Protein AF-A0A174LJW2-F1 (afdb_monomer)

Secondary structure (DSSP, 8-state):
--TT---HHHHHHHHTTTT-TTS---HHHHHHHHHHHHHSTTS-HHHHHHHHHHHHHHHHHHHHHHHHHHHHHHHHHHHHHHHHHHHHHHHHHHHHHHHHHHHHHT-HHHHHHH---HHHHHHHHHHHHHHHHHHHHHHHHHHHHHHHHHHHHHHHHHHHHHHHHHHHHHHHHHHHHHHHHHHHHHHHHT-

Nearest PDB structures (foldseek):
  8i4v-assembly1_A  TM=4.542E-01  e=6.957E-01  Saccharomyces cerevisiae S288C
  7a0g-assembly1_III  TM=3.191E-01  e=6.957E-01  Serratia marcescens
  7a0g-assembly1_JJJ  TM=2.628E-01  e=1.138E+00  Serratia marcescens
  6grj-assembly1_D  TM=2.648E-01  e=1.580E+00  Aeromonas hydrophila
  6nct-assembly1_B  TM=2.606E-01  e=7.721E+00  Homo sapiens

Mean predicted aligned error: 9.54 Å

Organism: NCBI:txid39491

Solvent-accessible surface area (backbone atoms only — not comparable to full-atom values): 10676 Å² total; per-residue (Å²): 128,69,94,75,81,74,52,70,72,62,53,50,58,56,56,69,40,45,76,42,92,92,54,94,28,48,68,67,58,52,49,49,52,52,44,62,71,61,61,42,90,89,54,51,70,66,59,50,52,53,49,49,52,51,49,51,53,52,34,51,53,39,48,54,51,39,49,56,51,59,65,48,48,56,62,51,52,51,51,52,52,49,53,55,51,51,52,54,54,50,54,52,48,52,53,50,54,49,54,53,48,50,65,58,62,69,33,69,69,55,34,71,74,68,73,58,55,71,67,61,56,50,51,55,51,51,52,51,49,52,56,51,52,50,53,52,53,54,49,51,53,54,52,51,52,51,52,52,53,49,51,54,50,52,54,51,52,50,52,53,34,51,52,53,38,52,53,39,51,53,52,48,52,54,56,46,53,46,47,53,51,53,53,52,53,52,55,64,72,75,108

Radius of gyration: 32.74 Å; Cα contacts (8 Å, |Δi|>4): 83; chains: 1; bounding box: 73×33×92 Å

Foldseek 3Di:
DPPLPDDLVVLLVLVVCAPPDPDDDDVVNNLVVLCVSALDPPADLVNLVVVLVVLVVVLVVLVVVLVVLVVVVVVVVVVLVVVVVVLVVVLVVLVVVLVVQLVVCPPPVNCVVVVDDPVVSVVVSVVVNVVVVVVSVVVVVVSVVVSVVVVVVSVVSSVVSVSSNVSSVSSSVSSVVSSVVVVVVVVVVVD

Sequence (191 aa):
MFEYNFDLKTELKIYKKVGNKNGFCNYSEWENYVLNKYGNKGYTESSLKNFLHYLKKNQRVIVSKKESWSSTIMPMVILIITILSTSVFSIIGVINNYNDAINTFTDEEFMKYSGYSVEMIYSALEQNLYSGMYFYIFAMIIVSFFIIAMIMFMTSKIGEYNLRESFYYDYIQIIKSIIENKEMDKYRKNR

pLDDT: mean 83.52, std 10.32, range [41.31, 96.38]

Structure (mmCIF, N/CA/C/O backbone):
data_AF-A0A174LJW2-F1
#
_entry.id   AF-A0A174LJW2-F1
#
loop_
_atom_site.group_PDB
_atom_site.id
_atom_site.type_symbol
_atom_site.label_atom_id
_atom_site.label_alt_id
_atom_site.label_comp_id
_atom_site.label_asym_id
_atom_site.label_entity_id
_atom_site.label_seq_id
_atom_site.pdbx_PDB_ins_code
_atom_site.Cartn_x
_atom_site.Cartn_y
_atom_site.Cartn_z
_atom_site.occupancy
_atom_site.B_iso_or_equiv
_atom_site.auth_seq_id
_atom_site.auth_comp_id
_atom_site.auth_asym_id
_atom_site.auth_atom_id
_atom_site.pdbx_PDB_model_num
ATOM 1 N N . MET A 1 1 ? -3.430 -17.299 24.606 1.00 41.31 1 MET A N 1
ATOM 2 C CA . MET A 1 1 ? -4.736 -17.050 23.956 1.00 41.31 1 MET A CA 1
ATOM 3 C C . MET A 1 1 ? -5.051 -15.578 24.169 1.00 41.31 1 MET A C 1
ATOM 5 O O . MET A 1 1 ? -5.008 -15.155 25.314 1.00 41.31 1 MET A O 1
ATOM 9 N N . PHE A 1 2 ? -5.213 -14.769 23.115 1.00 51.16 2 PHE A N 1
ATOM 10 C CA . PHE A 1 2 ? -5.535 -13.348 23.305 1.00 51.16 2 PHE A CA 1
ATOM 11 C C . PHE A 1 2 ? -6.891 -13.252 24.012 1.00 51.16 2 PHE A C 1
ATOM 13 O O . PHE A 1 2 ? -7.869 -13.812 23.521 1.00 51.16 2 PHE A O 1
ATOM 20 N N . GLU A 1 3 ? -6.935 -12.556 25.148 1.00 63.03 3 GLU A N 1
ATOM 21 C CA . GLU A 1 3 ? -8.102 -12.387 26.036 1.00 63.03 3 GLU A CA 1
ATOM 22 C C . GLU A 1 3 ? -9.403 -11.991 25.303 1.00 63.03 3 GLU A C 1
ATOM 24 O O . GLU A 1 3 ? -10.505 -12.231 25.783 1.00 63.03 3 GLU A O 1
ATOM 29 N N . TYR A 1 4 ? -9.279 -11.405 24.111 1.00 73.44 4 TYR A N 1
ATOM 30 C CA . TYR A 1 4 ? -10.363 -10.777 23.355 1.00 73.44 4 TYR A CA 1
ATOM 31 C C . TYR A 1 4 ? -10.896 -11.621 22.185 1.00 73.44 4 TYR A C 1
ATOM 33 O O . TYR A 1 4 ? -11.702 -11.120 21.401 1.00 73.44 4 TYR A O 1
ATOM 41 N N . ASN A 1 5 ? -10.428 -12.870 22.026 1.00 81.75 5 ASN A N 1
ATOM 42 C CA . ASN A 1 5 ? -10.783 -13.768 20.911 1.00 81.75 5 ASN A CA 1
ATOM 43 C C . ASN A 1 5 ? -10.757 -13.061 19.533 1.00 81.75 5 ASN A C 1
ATOM 45 O O . ASN A 1 5 ? -11.672 -13.175 18.710 1.00 81.75 5 ASN A O 1
ATOM 49 N N . PHE A 1 6 ? -9.726 -12.239 19.333 1.00 86.12 6 PHE A N 1
ATOM 50 C CA . PHE A 1 6 ? -9.552 -11.387 18.165 1.00 86.12 6 PHE A CA 1
ATOM 51 C C . PHE A 1 6 ? -8.422 -11.939 17.297 1.00 86.12 6 PHE A C 1
ATOM 53 O O . PHE A 1 6 ? -7.268 -11.971 17.728 1.00 86.12 6 PHE A O 1
ATOM 60 N N . ASP A 1 7 ? -8.757 -12.348 16.074 1.00 89.19 7 ASP A N 1
ATOM 61 C CA . ASP A 1 7 ? -7.789 -12.730 15.049 1.00 89.19 7 ASP A CA 1
ATOM 62 C C . ASP A 1 7 ? -7.888 -11.772 13.861 1.00 89.19 7 ASP A C 1
ATOM 64 O O . ASP A 1 7 ? -8.862 -11.789 13.107 1.00 89.19 7 ASP A O 1
ATOM 68 N N . LEU A 1 8 ? -6.851 -10.953 13.667 1.00 88.19 8 LEU A N 1
ATOM 69 C CA . LEU A 1 8 ? -6.829 -9.926 12.625 1.00 88.19 8 LEU A CA 1
ATOM 70 C C . LEU A 1 8 ? -7.088 -10.508 11.231 1.00 88.19 8 LEU A C 1
ATOM 72 O O . LEU A 1 8 ? -7.766 -9.883 10.421 1.00 88.19 8 LEU A O 1
ATOM 76 N N . LYS A 1 9 ? -6.535 -11.686 10.925 1.00 89.88 9 LYS A N 1
ATOM 77 C CA . LYS A 1 9 ? -6.639 -12.278 9.587 1.00 89.88 9 LYS A CA 1
ATOM 78 C C . LYS A 1 9 ? -8.080 -12.675 9.275 1.00 89.88 9 LYS A C 1
ATOM 80 O O . LYS A 1 9 ? -8.566 -12.396 8.177 1.00 89.88 9 LYS A O 1
ATOM 85 N N . THR A 1 10 ? -8.750 -13.303 10.234 1.00 89.12 10 THR A N 1
ATOM 86 C CA . THR A 1 10 ? -10.149 -13.720 10.125 1.00 89.12 10 THR A CA 1
ATOM 87 C C . THR A 1 10 ? -11.080 -12.514 10.089 1.00 89.12 10 THR A C 1
ATOM 89 O O . THR A 1 10 ? -11.882 -12.398 9.164 1.00 89.12 10 THR A O 1
ATOM 92 N N . GLU A 1 11 ? -10.921 -11.575 11.021 1.00 90.81 11 GLU A N 1
ATOM 93 C CA . GLU A 1 11 ? -11.760 -10.373 11.121 1.00 90.81 11 GLU A CA 1
ATOM 94 C C . GLU A 1 11 ? -11.640 -9.492 9.868 1.00 90.81 11 GLU A C 1
ATOM 96 O O . GLU A 1 11 ? -12.645 -9.075 9.294 1.00 90.81 11 GLU A O 1
ATOM 101 N N . LEU A 1 12 ? -10.421 -9.295 9.355 1.00 91.00 12 LEU A N 1
ATOM 102 C CA . LEU A 1 12 ? -10.198 -8.537 8.124 1.00 91.00 12 LEU A CA 1
ATOM 103 C C . LEU A 1 12 ? -10.784 -9.246 6.893 1.00 91.00 12 LEU A C 1
ATOM 105 O O . LEU A 1 12 ? -11.239 -8.586 5.962 1.00 91.00 12 LEU A O 1
ATOM 109 N N . LYS A 1 13 ? -10.785 -10.587 6.859 1.00 89.25 13 LYS A N 1
ATOM 110 C CA . LYS A 1 13 ? -11.4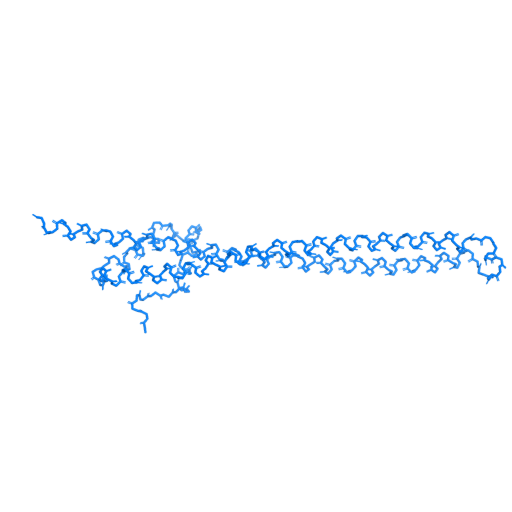15 -11.357 5.773 1.00 89.25 13 LYS A CA 1
ATOM 111 C C . LYS A 1 13 ? -12.933 -11.181 5.770 1.00 89.25 13 LYS A C 1
ATOM 113 O O . LYS A 1 13 ? -13.516 -11.149 4.690 1.00 89.25 13 LYS A O 1
ATOM 118 N N . ILE A 1 14 ? -13.555 -11.077 6.945 1.00 87.62 14 ILE A N 1
ATOM 119 C CA . ILE A 1 14 ? -14.986 -10.778 7.080 1.00 87.62 14 ILE A CA 1
ATOM 120 C C . ILE A 1 14 ? -15.246 -9.337 6.629 1.00 87.62 14 ILE A C 1
ATOM 122 O O . ILE A 1 14 ? -16.060 -9.127 5.737 1.00 87.62 14 ILE A O 1
ATOM 126 N N . TYR A 1 15 ? -14.482 -8.368 7.143 1.00 88.75 15 TYR A N 1
ATOM 127 C CA . TYR A 1 15 ? -14.622 -6.951 6.789 1.00 88.75 15 TYR A CA 1
ATOM 128 C C . TYR A 1 15 ? -14.447 -6.681 5.285 1.00 88.75 15 TYR A C 1
ATOM 130 O O . TYR A 1 15 ? -15.208 -5.930 4.693 1.00 88.75 15 TYR A O 1
ATOM 138 N N . LYS A 1 16 ? -13.512 -7.368 4.613 1.00 87.81 16 LYS A N 1
ATOM 139 C CA . LYS A 1 16 ? -13.321 -7.276 3.149 1.00 87.81 16 LYS A CA 1
ATOM 140 C C . LYS A 1 16 ? -14.545 -7.672 2.318 1.00 87.81 16 LYS A C 1
ATOM 142 O O . LYS A 1 16 ? -14.597 -7.337 1.138 1.00 87.81 16 LYS A O 1
ATOM 147 N N . LYS A 1 17 ? -15.476 -8.445 2.881 1.00 84.69 17 LYS A N 1
ATOM 148 C CA . LYS A 1 17 ? -16.717 -8.824 2.193 1.00 84.69 17 LYS A CA 1
ATOM 149 C C . LYS A 1 17 ? -17.779 -7.729 2.276 1.00 84.69 17 LYS A C 1
ATOM 151 O O . LYS A 1 17 ? -18.756 -7.810 1.535 1.00 84.69 17 LYS A O 1
ATOM 156 N N . VAL A 1 18 ? -17.595 -6.736 3.150 1.00 84.25 18 VAL A N 1
ATOM 157 C CA . VAL A 1 18 ? -18.561 -5.659 3.338 1.00 84.25 18 VAL A CA 1
ATOM 158 C C . VAL A 1 18 ? -18.712 -4.867 2.040 1.00 84.25 18 VAL A C 1
ATOM 160 O O . VAL A 1 18 ? -17.724 -4.450 1.441 1.00 84.25 18 VAL A O 1
ATOM 163 N N . GLY A 1 19 ? -19.954 -4.702 1.580 1.00 71.56 19 GLY A N 1
ATOM 164 C CA . GLY A 1 19 ? -20.268 -3.995 0.333 1.00 71.56 19 GLY A CA 1
ATOM 165 C C . GLY A 1 19 ? -20.047 -4.801 -0.957 1.00 71.56 19 GLY A C 1
ATOM 166 O O . GLY A 1 19 ? -20.137 -4.231 -2.044 1.00 71.56 19 GLY A O 1
ATOM 167 N N . ASN A 1 20 ? -19.779 -6.111 -0.876 1.00 74.31 20 ASN A N 1
ATOM 168 C CA . ASN A 1 20 ? -19.633 -6.964 -2.058 1.00 74.31 20 ASN A CA 1
ATOM 169 C C . ASN A 1 20 ? -20.992 -7.531 -2.533 1.00 74.31 20 ASN A C 1
ATOM 171 O O . ASN A 1 20 ? -21.814 -7.954 -1.725 1.00 74.31 20 ASN A O 1
ATOM 175 N N . LYS A 1 21 ? -21.236 -7.554 -3.854 1.00 55.91 21 LYS A N 1
ATOM 176 C CA . LYS A 1 21 ? -22.562 -7.815 -4.464 1.00 55.91 21 LYS A CA 1
ATOM 177 C C . LYS A 1 21 ? -23.093 -9.254 -4.321 1.00 55.91 21 LYS A C 1
ATOM 179 O O . LYS A 1 21 ? -24.291 -9.457 -4.468 1.00 55.91 21 LYS A O 1
ATOM 184 N N . ASN A 1 22 ? -22.243 -10.245 -4.042 1.00 56.69 22 ASN A N 1
ATOM 185 C CA . ASN A 1 22 ? -22.588 -11.674 -4.195 1.00 56.69 22 ASN A CA 1
ATOM 186 C C . ASN A 1 22 ? -23.060 -12.386 -2.911 1.00 56.69 22 ASN A C 1
ATOM 188 O O . ASN A 1 22 ? -23.090 -13.613 -2.854 1.00 56.69 22 ASN A O 1
ATOM 192 N N . GLY A 1 23 ? -23.421 -11.638 -1.876 1.00 53.28 23 GLY A N 1
ATOM 193 C CA . GLY A 1 23 ? -23.972 -12.177 -0.637 1.00 53.28 23 GLY A CA 1
ATOM 194 C C . GLY A 1 23 ? -23.947 -11.080 0.406 1.00 53.28 23 GLY A C 1
ATOM 195 O O . GLY A 1 23 ? -22.871 -10.576 0.717 1.00 53.28 23 GLY A O 1
ATOM 196 N N . PHE A 1 24 ? -25.120 -10.654 0.868 1.00 45.06 24 PHE A N 1
ATOM 197 C CA . PHE A 1 24 ? -25.255 -9.526 1.782 1.00 45.06 24 PHE A CA 1
ATOM 198 C C . PHE A 1 24 ? -24.293 -9.652 2.981 1.00 45.06 24 PHE A C 1
ATOM 200 O O . PHE A 1 24 ? -24.327 -10.606 3.758 1.00 45.06 24 PHE A O 1
ATOM 207 N N . CYS A 1 25 ? -23.364 -8.699 3.027 1.00 62.59 25 CYS A N 1
ATOM 208 C CA . CYS A 1 25 ? -22.685 -8.177 4.205 1.00 62.59 25 CYS A CA 1
ATOM 209 C C . CYS A 1 25 ? -22.691 -6.663 3.989 1.00 62.59 25 CYS A C 1
ATOM 211 O O . CYS A 1 25 ? -21.732 -6.084 3.479 1.00 62.59 25 CYS A O 1
ATOM 213 N N . ASN A 1 26 ? -23.824 -6.014 4.234 1.00 80.06 26 ASN A N 1
ATOM 214 C CA . ASN A 1 26 ? -23.828 -4.556 4.328 1.00 80.06 26 ASN A CA 1
ATOM 215 C C . ASN A 1 26 ? -23.120 -4.139 5.635 1.00 80.06 26 ASN A C 1
ATOM 217 O O . ASN A 1 26 ? -22.876 -4.963 6.518 1.00 80.06 26 ASN A O 1
ATOM 221 N N . TYR A 1 27 ? -22.731 -2.868 5.752 1.00 85.88 27 TYR A N 1
ATOM 222 C CA . TYR A 1 27 ? -21.976 -2.398 6.920 1.00 85.88 27 TYR A CA 1
ATOM 223 C C . TYR A 1 27 ? -22.706 -2.682 8.243 1.00 85.88 27 TYR A C 1
ATOM 225 O O . TYR A 1 27 ? -22.073 -3.095 9.209 1.00 85.88 27 TYR A O 1
ATOM 233 N N . SER A 1 28 ? -24.037 -2.551 8.265 1.00 87.06 28 SER A N 1
ATOM 234 C CA . SER A 1 28 ? -24.852 -2.782 9.462 1.00 8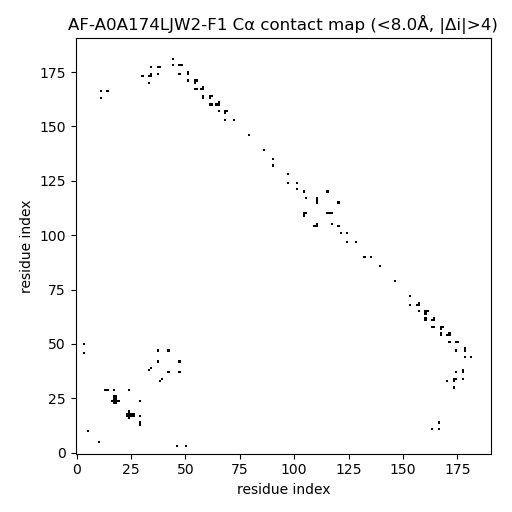7.06 28 SER A CA 1
ATOM 235 C C . SER A 1 28 ? -24.828 -4.243 9.921 1.00 87.06 28 SER A C 1
ATOM 237 O O . SER A 1 28 ? -24.755 -4.517 11.115 1.00 87.06 28 SER A O 1
ATOM 239 N N . GLU A 1 29 ? -24.836 -5.208 9.000 1.00 87.19 29 GLU A N 1
ATOM 240 C CA . GLU A 1 29 ? -24.708 -6.633 9.340 1.00 87.19 29 GLU A CA 1
ATOM 241 C C . GLU A 1 29 ? -23.351 -6.943 9.981 1.00 87.19 29 GLU A C 1
ATOM 243 O O . GLU A 1 29 ? -23.274 -7.679 10.968 1.00 87.19 29 GLU A O 1
ATOM 248 N N . TRP A 1 30 ? -22.279 -6.349 9.452 1.00 90.56 30 TRP A N 1
ATOM 249 C CA . TRP A 1 30 ? -20.947 -6.474 10.038 1.00 90.56 30 TRP A CA 1
ATOM 250 C C . TRP A 1 30 ? -20.850 -5.784 11.405 1.00 90.56 30 TRP A C 1
ATOM 252 O O . TRP A 1 30 ? -20.321 -6.369 12.351 1.00 90.56 30 TRP A O 1
ATOM 262 N N . GLU A 1 31 ? -21.402 -4.581 11.538 1.00 90.81 31 GLU A N 1
ATOM 263 C CA . GLU A 1 31 ? -21.467 -3.858 12.807 1.00 90.81 31 GLU A CA 1
ATOM 264 C C . GLU A 1 31 ? -22.212 -4.681 13.866 1.00 90.81 31 GLU A C 1
ATOM 266 O O . GLU A 1 31 ? -21.692 -4.896 14.961 1.00 90.81 31 GLU A O 1
ATOM 271 N N . ASN A 1 32 ? -23.371 -5.245 13.515 1.00 89.31 32 ASN A N 1
ATOM 272 C CA . ASN A 1 32 ? -24.142 -6.133 14.385 1.00 89.31 32 ASN A CA 1
ATOM 273 C C . ASN A 1 32 ? -23.360 -7.393 14.781 1.00 89.31 32 ASN A C 1
ATOM 275 O O . ASN A 1 32 ? -23.448 -7.831 15.928 1.00 89.31 32 ASN A O 1
ATOM 279 N N . TYR A 1 33 ? -22.562 -7.971 13.877 1.00 89.44 33 TYR A N 1
ATOM 280 C CA . TYR A 1 33 ? -21.657 -9.075 14.216 1.00 89.44 33 TYR A CA 1
ATOM 281 C C . TYR A 1 33 ? -20.656 -8.671 15.314 1.00 89.44 33 TYR A C 1
ATOM 283 O O . TYR A 1 33 ? -20.500 -9.400 16.299 1.00 89.44 33 TYR A O 1
ATOM 291 N N . VAL A 1 34 ? -20.022 -7.499 15.195 1.00 90.12 34 VAL A N 1
ATOM 292 C CA . VAL A 1 34 ? -19.068 -6.997 16.201 1.00 90.12 34 VAL A CA 1
ATOM 293 C C . VAL A 1 34 ? -19.781 -6.660 17.517 1.00 90.12 34 VAL A C 1
ATOM 295 O O . VAL A 1 34 ? -19.306 -7.048 18.589 1.00 90.12 34 VAL A O 1
ATOM 298 N N . LEU A 1 35 ? -20.947 -6.007 17.451 1.00 90.50 35 LEU A N 1
ATOM 299 C CA . LEU A 1 35 ? -21.787 -5.696 18.611 1.00 90.50 35 LEU A CA 1
ATOM 300 C C . LEU A 1 35 ? -22.203 -6.963 19.361 1.00 90.50 35 LEU A C 1
ATOM 302 O O . LEU A 1 35 ? -22.055 -7.025 20.576 1.00 90.50 35 LEU A O 1
ATOM 306 N N . ASN A 1 36 ? -22.643 -8.009 18.664 1.00 88.75 36 ASN A N 1
ATOM 307 C CA . ASN A 1 36 ? -23.004 -9.280 19.295 1.00 88.75 36 ASN A CA 1
ATOM 308 C C . ASN A 1 36 ? -21.791 -9.972 19.929 1.00 88.75 36 ASN A C 1
ATOM 310 O O . ASN A 1 36 ? -21.904 -10.584 20.992 1.00 88.75 36 ASN A O 1
ATOM 314 N N . LYS A 1 37 ? -20.611 -9.859 19.309 1.00 88.81 37 LYS A N 1
ATOM 315 C CA . LYS A 1 37 ? -19.379 -10.465 19.822 1.00 88.81 37 LYS A CA 1
ATOM 316 C C . LYS A 1 37 ? -18.903 -9.810 21.122 1.00 88.81 37 LYS A C 1
ATOM 318 O O . LYS A 1 37 ? -18.581 -10.528 22.066 1.00 88.81 37 LYS A O 1
ATOM 323 N N . TYR A 1 38 ? -18.881 -8.477 21.198 1.00 89.06 38 TYR A N 1
ATOM 324 C CA . TYR A 1 38 ? -18.282 -7.738 22.327 1.00 89.06 38 TYR A CA 1
ATOM 325 C C . TYR A 1 38 ? -19.286 -7.049 23.261 1.00 89.06 38 TYR A C 1
ATOM 327 O O . TYR A 1 38 ? -18.952 -6.731 24.404 1.00 89.06 38 TYR A O 1
ATOM 335 N N . GLY A 1 39 ? -20.518 -6.831 22.805 1.00 79.81 39 GLY A N 1
ATOM 336 C CA . GLY A 1 39 ? -21.594 -6.192 23.567 1.00 79.81 39 GLY A CA 1
ATOM 337 C C . GLY A 1 39 ? -22.182 -7.083 24.660 1.00 79.81 39 GLY A C 1
ATOM 338 O O . GLY A 1 39 ? -22.697 -6.580 25.659 1.00 79.81 39 GLY A O 1
ATOM 339 N N . ASN A 1 40 ? -22.034 -8.404 24.535 1.00 71.75 40 ASN A N 1
ATOM 340 C CA . ASN A 1 40 ? -22.533 -9.368 25.512 1.00 71.75 40 ASN A CA 1
ATOM 341 C C . ASN A 1 40 ? -21.873 -9.229 26.904 1.00 71.75 40 ASN A C 1
ATOM 343 O O . ASN A 1 40 ? -20.772 -8.691 27.072 1.00 71.75 40 ASN A O 1
ATOM 347 N N . LYS A 1 41 ? -22.553 -9.756 27.937 1.00 65.00 41 LYS A N 1
ATOM 348 C CA . LYS A 1 41 ? -22.134 -9.690 29.357 1.00 65.00 41 LYS A CA 1
ATOM 349 C C . LYS A 1 41 ? -20.782 -10.360 29.660 1.00 65.00 41 LYS A C 1
ATOM 351 O O . LYS A 1 41 ? -20.266 -10.177 30.754 1.00 65.00 41 LYS A O 1
ATOM 356 N N . GLY A 1 42 ? -20.211 -11.112 28.714 1.00 73.56 42 GLY A N 1
ATOM 357 C CA . GLY A 1 42 ? -18.940 -11.823 28.886 1.00 73.56 42 GLY A CA 1
ATOM 358 C C . GLY A 1 42 ? -17.707 -10.919 28.981 1.00 73.56 42 GLY A C 1
ATOM 359 O O . GLY A 1 42 ? -16.702 -11.336 29.546 1.00 73.56 42 GLY A O 1
ATOM 360 N N . TYR A 1 43 ? -17.776 -9.680 28.483 1.00 83.94 43 TYR A N 1
ATOM 361 C CA . TYR A 1 43 ? -16.657 -8.736 28.554 1.00 83.94 43 TYR A CA 1
ATOM 362 C C . TYR A 1 43 ? -16.901 -7.645 29.594 1.00 83.94 43 TYR A C 1
ATOM 364 O O . TYR A 1 43 ? -17.880 -6.895 29.511 1.00 83.94 43 TYR A O 1
ATOM 372 N N . THR A 1 44 ? -15.984 -7.523 30.554 1.00 85.69 44 THR A N 1
ATOM 373 C CA . THR A 1 44 ? -16.004 -6.421 31.525 1.00 85.69 44 THR A CA 1
ATOM 374 C C . THR A 1 44 ? -15.636 -5.095 30.855 1.00 85.69 44 THR A C 1
ATOM 376 O O . THR A 1 44 ? -14.963 -5.068 29.823 1.00 85.69 44 THR A O 1
ATOM 379 N N . GLU A 1 45 ? -16.049 -3.980 31.456 1.00 85.75 45 GLU A N 1
ATOM 380 C CA . GLU A 1 45 ? -15.683 -2.632 30.999 1.00 85.75 45 GLU A CA 1
ATOM 381 C C . GLU A 1 45 ? -14.155 -2.449 30.929 1.00 85.75 45 GLU A C 1
ATOM 383 O O . GLU A 1 45 ? -13.632 -1.940 29.941 1.00 85.75 45 GLU A O 1
ATOM 388 N N . SER A 1 46 ? -13.428 -2.948 31.936 1.00 87.75 46 SER A N 1
ATOM 389 C CA . SER A 1 46 ? -11.959 -2.918 31.978 1.00 87.75 46 SER A CA 1
ATOM 390 C C . SER A 1 46 ? -11.334 -3.717 30.827 1.00 87.75 46 SER A C 1
ATOM 392 O O . SER A 1 46 ? -10.463 -3.214 30.116 1.00 87.75 46 SER A O 1
ATOM 394 N N . SER A 1 47 ? -11.839 -4.929 30.561 1.00 89.31 47 SER A N 1
ATOM 395 C CA . SER A 1 47 ? -11.382 -5.754 29.435 1.00 89.31 47 SER A CA 1
ATOM 396 C C . SER A 1 47 ? -11.615 -5.059 28.088 1.00 89.31 47 SER A C 1
ATOM 398 O O . SER A 1 47 ? -10.738 -5.088 27.227 1.00 89.31 47 SER A O 1
ATOM 400 N N . LEU A 1 48 ? -12.761 -4.391 27.909 1.00 90.75 48 LEU A N 1
ATOM 401 C CA . LEU A 1 48 ? -13.062 -3.629 26.692 1.00 90.75 48 LEU A CA 1
ATOM 402 C C . LEU A 1 48 ? -12.163 -2.394 26.545 1.00 90.75 48 LEU A C 1
ATOM 404 O O . LEU A 1 48 ? -11.694 -2.119 25.442 1.00 90.75 48 LEU A O 1
ATOM 408 N N . LYS A 1 49 ? -11.858 -1.683 27.639 1.00 92.38 49 LYS A N 1
ATOM 409 C CA . LYS A 1 49 ? -10.899 -0.563 27.639 1.00 92.38 49 LYS A CA 1
ATOM 410 C C . LYS A 1 49 ? -9.492 -1.030 27.251 1.00 92.38 49 LYS A C 1
ATOM 412 O O . LYS A 1 49 ? -8.857 -0.412 26.394 1.00 92.38 49 LYS A O 1
ATOM 417 N N . ASN A 1 50 ? -9.029 -2.158 27.788 1.00 92.38 50 ASN A N 1
ATOM 418 C CA . ASN A 1 50 ? -7.747 -2.755 27.397 1.00 92.38 50 ASN A CA 1
ATOM 419 C C . ASN A 1 50 ? -7.734 -3.180 25.923 1.00 92.38 50 ASN A C 1
ATOM 421 O O . ASN A 1 50 ? -6.780 -2.884 25.197 1.00 92.38 50 ASN A O 1
ATOM 425 N N . PHE A 1 51 ? -8.817 -3.795 25.445 1.00 93.31 51 PHE A N 1
ATOM 426 C CA . PHE A 1 51 ? -8.956 -4.150 24.037 1.00 93.31 51 PHE A CA 1
ATOM 427 C C . PHE A 1 51 ? -8.951 -2.915 23.124 1.00 93.31 51 PHE A C 1
ATOM 429 O O . PHE A 1 51 ? -8.261 -2.892 22.105 1.00 93.31 51 PHE A O 1
ATOM 436 N N . LEU A 1 52 ? -9.630 -1.838 23.523 1.00 94.94 52 LEU A N 1
ATOM 437 C CA . LEU A 1 52 ? -9.606 -0.559 22.819 1.00 94.94 52 LEU A CA 1
ATOM 438 C C . LEU A 1 52 ? -8.180 0.008 22.717 1.00 94.94 52 LEU A C 1
ATOM 440 O O . LEU A 1 52 ? -7.780 0.495 21.657 1.00 94.94 52 LEU A O 1
ATOM 444 N N . HIS A 1 53 ? -7.389 -0.070 23.792 1.00 94.75 53 HIS A N 1
ATOM 445 C CA . HIS A 1 53 ? -5.978 0.329 23.764 1.00 94.75 53 HIS A CA 1
ATOM 446 C C . HIS A 1 53 ? -5.145 -0.535 22.810 1.00 94.75 53 HIS A C 1
ATOM 448 O O . HIS A 1 53 ? -4.319 0.005 22.066 1.00 94.75 53 HIS A O 1
ATOM 454 N N . TYR A 1 54 ? -5.387 -1.848 22.785 1.00 93.62 54 TYR A N 1
ATOM 455 C CA . TYR A 1 54 ? -4.759 -2.769 21.838 1.00 93.62 54 TYR A CA 1
ATOM 456 C C . TYR A 1 54 ? -5.074 -2.395 20.380 1.00 93.62 54 TYR A C 1
ATOM 458 O O . TYR A 1 54 ? -4.154 -2.249 19.569 1.00 93.62 54 TYR A O 1
ATOM 466 N N . LEU A 1 55 ? -6.348 -2.152 20.054 1.00 94.75 55 LEU A N 1
ATOM 467 C CA . LEU A 1 55 ? -6.773 -1.748 18.711 1.00 94.75 55 LEU A CA 1
ATOM 468 C C . LEU A 1 55 ? -6.136 -0.416 18.296 1.00 94.75 55 LEU A C 1
ATOM 470 O O . LEU A 1 55 ? -5.547 -0.331 17.220 1.00 94.75 55 LEU A O 1
ATOM 474 N N . LYS A 1 56 ? -6.156 0.599 19.173 1.00 96.38 56 LYS A N 1
ATOM 475 C CA . LYS A 1 56 ? -5.515 1.905 18.920 1.00 96.38 56 LYS A CA 1
ATOM 476 C C . LYS A 1 56 ? -4.011 1.779 18.682 1.00 96.38 56 LYS A C 1
ATOM 478 O O . LYS A 1 56 ? -3.467 2.451 17.808 1.00 96.38 56 LYS A O 1
ATOM 483 N N . LYS A 1 57 ? -3.314 0.928 19.447 1.00 95.62 57 LYS A N 1
ATOM 484 C CA . LYS A 1 57 ? -1.882 0.667 19.234 1.00 95.62 57 LYS A CA 1
ATOM 485 C C . LYS A 1 57 ? -1.640 0.120 17.829 1.00 95.62 57 LYS A C 1
ATOM 487 O O . LYS A 1 57 ? -0.776 0.639 17.127 1.00 95.62 57 LYS A O 1
ATOM 492 N N . ASN A 1 58 ? -2.408 -0.883 17.414 1.00 93.94 58 ASN A N 1
ATOM 493 C CA . ASN A 1 58 ? -2.248 -1.486 16.093 1.00 93.94 58 ASN A CA 1
ATOM 494 C C . ASN A 1 58 ? -2.641 -0.530 14.963 1.00 93.94 58 ASN A C 1
ATOM 496 O O . ASN A 1 58 ? -1.934 -0.478 13.959 1.00 93.94 58 ASN A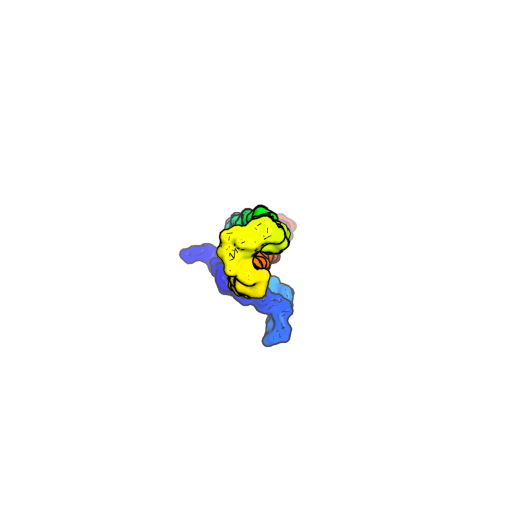 O 1
ATOM 500 N N . GLN A 1 59 ? -3.689 0.277 15.146 1.00 96.31 59 GLN A N 1
ATOM 501 C CA . GLN A 1 59 ? -4.053 1.333 14.204 1.00 96.31 59 GLN A CA 1
ATOM 502 C C . GLN A 1 59 ? -2.885 2.298 13.987 1.00 96.31 59 GLN A C 1
ATOM 504 O O . GLN A 1 59 ? -2.502 2.532 12.847 1.00 96.31 59 GLN A O 1
ATOM 509 N N . ARG A 1 60 ? -2.249 2.788 15.062 1.00 95.81 60 ARG A N 1
ATOM 510 C CA . ARG A 1 60 ? -1.074 3.672 14.955 1.00 95.81 60 ARG A CA 1
ATOM 511 C C . ARG A 1 60 ? 0.081 3.029 14.190 1.00 95.81 60 ARG A C 1
ATOM 513 O O . ARG A 1 60 ? 0.718 3.698 13.387 1.00 95.81 60 ARG A O 1
ATOM 520 N N . VAL A 1 61 ? 0.332 1.734 14.398 1.00 95.50 61 VAL A N 1
ATOM 521 C CA . VAL A 1 61 ? 1.357 0.997 13.637 1.00 95.50 61 VAL A CA 1
ATOM 522 C C . VAL A 1 61 ? 1.005 0.937 12.149 1.00 95.50 61 VAL A C 1
ATOM 524 O O . VAL A 1 61 ? 1.885 1.102 11.308 1.00 95.50 61 VAL A O 1
ATOM 527 N N . ILE A 1 62 ? -0.265 0.708 11.805 1.00 94.62 62 ILE A N 1
ATOM 528 C CA . ILE A 1 62 ? -0.724 0.697 10.411 1.00 94.62 62 ILE A CA 1
ATOM 529 C C . ILE A 1 62 ? -0.617 2.085 9.777 1.00 94.62 62 ILE A C 1
ATOM 531 O O . ILE A 1 62 ? -0.084 2.182 8.677 1.00 94.62 62 ILE A O 1
ATOM 535 N N . VAL A 1 63 ? -1.051 3.137 10.475 1.00 94.25 63 VAL A N 1
ATOM 536 C CA . VAL A 1 63 ? -0.955 4.531 10.011 1.00 94.25 63 VAL A CA 1
ATOM 537 C C . VAL A 1 63 ? 0.503 4.922 9.780 1.00 94.25 63 VAL A C 1
ATOM 539 O O . VAL A 1 63 ? 0.835 5.405 8.707 1.00 94.25 63 VAL A O 1
ATOM 542 N N . SER A 1 64 ? 1.397 4.615 10.722 1.00 93.69 64 SER A N 1
ATOM 543 C CA . SER A 1 64 ? 2.832 4.887 10.570 1.00 93.69 64 SER A CA 1
ATOM 544 C C . SER A 1 64 ? 3.442 4.142 9.377 1.00 93.69 64 SER A C 1
ATOM 546 O O . SER A 1 64 ? 4.207 4.718 8.605 1.00 93.69 64 SER A O 1
ATOM 548 N N . LYS A 1 65 ? 3.073 2.870 9.164 1.00 92.50 65 LYS A N 1
ATOM 549 C CA . LYS A 1 65 ? 3.517 2.123 7.979 1.00 92.50 65 LYS A CA 1
ATOM 550 C C . LYS A 1 65 ? 2.968 2.730 6.693 1.00 92.50 65 LYS A C 1
ATOM 552 O O . LYS A 1 65 ? 3.728 2.889 5.747 1.00 92.50 65 LYS A O 1
ATOM 557 N N . LYS A 1 66 ? 1.680 3.079 6.654 1.00 92.19 66 LYS A N 1
ATOM 558 C CA . LYS A 1 66 ? 1.058 3.764 5.515 1.00 92.19 66 LYS A CA 1
ATOM 559 C C . LYS A 1 66 ? 1.802 5.051 5.189 1.00 92.19 66 LYS A C 1
ATOM 561 O O . LYS A 1 66 ? 2.146 5.258 4.037 1.00 92.19 66 LYS A O 1
ATOM 566 N N . GLU A 1 67 ? 2.074 5.875 6.193 1.00 90.75 67 GLU A N 1
ATOM 567 C CA . GLU A 1 67 ? 2.793 7.137 6.046 1.00 90.75 67 GLU A CA 1
ATOM 568 C C . GLU A 1 67 ? 4.212 6.922 5.512 1.00 90.75 67 GLU A C 1
ATOM 570 O O . GLU A 1 67 ? 4.618 7.614 4.586 1.00 90.75 67 GLU A O 1
ATOM 575 N N . SER A 1 68 ? 4.923 5.899 5.998 1.00 90.06 68 SER A N 1
ATOM 576 C CA . SER A 1 68 ? 6.229 5.500 5.457 1.00 90.06 68 SER A CA 1
ATOM 577 C C . SER A 1 68 ? 6.157 5.059 3.989 1.00 90.06 68 SER A C 1
ATOM 579 O O . SER A 1 68 ? 7.039 5.396 3.199 1.00 90.06 68 SER A O 1
ATOM 581 N N . TRP A 1 69 ? 5.108 4.335 3.588 1.00 88.56 69 TRP A N 1
ATOM 582 C CA . TRP A 1 69 ? 4.897 4.013 2.175 1.00 88.56 69 TRP A CA 1
ATOM 583 C C . TRP A 1 69 ? 4.578 5.267 1.366 1.00 88.56 69 TRP A C 1
ATOM 585 O O . TRP A 1 69 ? 5.198 5.475 0.328 1.00 88.56 69 TRP A O 1
ATOM 595 N N . SER A 1 70 ? 3.685 6.128 1.859 1.00 85.12 70 SER A N 1
ATOM 596 C CA . SER A 1 70 ? 3.316 7.392 1.219 1.00 85.12 70 SER A CA 1
ATOM 597 C C . SER A 1 70 ? 4.515 8.318 1.016 1.00 85.12 70 SER A C 1
ATOM 599 O O . SER A 1 70 ? 4.672 8.878 -0.066 1.00 85.12 70 SER A O 1
ATOM 601 N N . SER A 1 71 ? 5.399 8.432 2.011 1.00 86.94 71 SER A N 1
ATOM 602 C CA . SER A 1 71 ? 6.612 9.249 1.916 1.00 86.94 71 SER A CA 1
ATOM 603 C C . SER A 1 71 ? 7.639 8.676 0.938 1.00 86.94 71 SER A C 1
ATOM 605 O O . SER A 1 71 ? 8.420 9.430 0.364 1.00 86.94 71 SER A O 1
ATOM 607 N N . THR A 1 72 ? 7.605 7.365 0.684 1.00 85.00 72 THR A N 1
ATOM 608 C CA . THR A 1 72 ? 8.499 6.694 -0.272 1.00 85.00 72 THR A CA 1
ATOM 609 C C . THR A 1 72 ? 8.010 6.811 -1.722 1.00 85.00 72 THR A C 1
ATOM 611 O O . THR A 1 72 ? 8.819 6.729 -2.643 1.00 85.00 72 THR A O 1
ATOM 614 N N . ILE A 1 73 ? 6.714 7.053 -1.968 1.00 84.00 73 ILE A N 1
ATOM 615 C CA . ILE A 1 73 ? 6.168 7.177 -3.336 1.00 84.00 73 ILE A CA 1
ATOM 616 C C . ILE A 1 73 ? 6.848 8.307 -4.105 1.00 84.00 73 ILE A C 1
ATOM 618 O O . ILE A 1 73 ? 7.261 8.103 -5.242 1.00 84.00 73 ILE A O 1
ATOM 622 N N . MET A 1 74 ? 6.967 9.492 -3.503 1.00 81.06 74 MET A N 1
ATOM 623 C CA . MET A 1 74 ? 7.462 10.671 -4.216 1.00 81.06 74 MET A CA 1
ATOM 624 C C . MET A 1 74 ? 8.924 10.508 -4.682 1.00 81.06 74 MET A C 1
ATOM 626 O O . MET A 1 74 ? 9.172 10.700 -5.873 1.00 81.06 74 MET A O 1
ATOM 630 N N . PRO A 1 75 ? 9.880 10.067 -3.834 1.00 90.19 75 PRO A N 1
ATOM 631 C CA . PRO A 1 75 ? 11.232 9.727 -4.285 1.00 90.19 75 PRO A CA 1
ATOM 632 C C . PRO A 1 75 ? 11.261 8.700 -5.421 1.00 90.19 75 PRO A C 1
ATOM 634 O O . PRO A 1 75 ? 12.032 8.844 -6.366 1.00 90.19 75 PRO A O 1
ATOM 637 N N . MET A 1 76 ? 10.398 7.683 -5.363 1.00 85.75 76 MET A N 1
ATOM 638 C CA . MET A 1 76 ? 10.320 6.654 -6.400 1.00 85.75 76 MET A CA 1
ATOM 639 C C . MET A 1 76 ? 9.797 7.209 -7.730 1.00 85.75 76 MET A C 1
ATOM 641 O O . MET A 1 76 ? 10.336 6.887 -8.785 1.00 85.75 76 MET A O 1
ATOM 645 N N . VAL A 1 77 ? 8.785 8.080 -7.698 1.00 84.19 77 VAL A N 1
ATOM 646 C CA . VAL A 1 77 ? 8.277 8.768 -8.896 1.00 84.19 77 VAL A CA 1
ATOM 647 C C . VAL A 1 77 ? 9.358 9.663 -9.505 1.00 84.19 77 VAL A C 1
ATOM 649 O O . VAL A 1 77 ? 9.561 9.633 -10.717 1.00 84.19 77 VAL A O 1
ATOM 652 N N . ILE A 1 78 ? 10.101 10.404 -8.678 1.00 89.06 78 ILE A N 1
ATOM 653 C CA . ILE A 1 78 ? 11.226 11.237 -9.134 1.00 89.06 78 ILE A CA 1
ATOM 654 C C . ILE A 1 78 ? 12.312 10.378 -9.796 1.00 89.06 78 ILE A C 1
ATOM 656 O O . ILE A 1 78 ? 12.814 10.740 -10.862 1.00 89.06 78 ILE A O 1
ATOM 660 N N . LEU A 1 79 ? 12.650 9.227 -9.206 1.00 88.88 79 LEU A N 1
ATOM 661 C CA . LEU A 1 79 ? 13.609 8.278 -9.776 1.00 88.88 79 LEU A CA 1
ATOM 662 C C . LEU A 1 79 ? 13.159 7.810 -11.167 1.00 88.88 79 LEU A C 1
ATOM 664 O O . LEU A 1 79 ? 13.942 7.846 -12.114 1.00 88.88 79 LEU A O 1
ATOM 668 N N . ILE A 1 80 ? 11.887 7.425 -11.303 1.00 86.19 80 ILE A N 1
ATOM 669 C CA . ILE A 1 80 ? 11.300 6.984 -12.575 1.00 86.19 80 ILE A CA 1
ATOM 670 C C . ILE A 1 80 ? 11.395 8.092 -13.631 1.00 86.19 80 ILE A C 1
ATOM 672 O O . ILE A 1 80 ? 11.875 7.846 -14.738 1.00 86.19 80 ILE A O 1
ATOM 676 N N . ILE A 1 81 ? 10.992 9.319 -13.287 1.00 86.19 81 ILE A N 1
ATOM 677 C CA . ILE A 1 81 ? 11.060 10.475 -14.196 1.00 86.19 81 ILE A CA 1
ATOM 678 C C . ILE A 1 81 ? 12.508 10.752 -14.615 1.00 86.19 81 ILE A C 1
ATOM 680 O O . ILE A 1 81 ? 12.767 11.027 -15.787 1.00 86.19 81 ILE A O 1
ATOM 684 N N . THR A 1 82 ? 13.458 10.639 -13.686 1.00 90.81 82 THR A N 1
ATOM 685 C CA . THR A 1 82 ? 14.889 10.837 -13.959 1.00 90.81 82 THR A CA 1
ATOM 686 C C . THR A 1 82 ? 15.423 9.799 -14.944 1.00 90.81 82 THR A C 1
ATOM 688 O O . THR A 1 82 ? 16.106 10.163 -15.902 1.00 90.81 82 THR A O 1
ATOM 691 N N . ILE A 1 83 ? 15.087 8.518 -14.756 1.00 85.19 83 ILE A N 1
ATOM 692 C CA . ILE A 1 83 ? 15.501 7.432 -15.660 1.00 85.19 83 ILE A CA 1
ATOM 693 C C . ILE A 1 83 ? 14.939 7.667 -17.065 1.00 85.19 83 ILE A C 1
ATOM 695 O O . ILE A 1 83 ? 15.687 7.630 -18.043 1.00 85.19 83 ILE A O 1
ATOM 699 N N . LEU A 1 84 ? 13.642 7.975 -17.165 1.00 83.50 84 LEU A N 1
ATOM 700 C CA . LEU A 1 84 ? 12.995 8.261 -18.445 1.00 83.50 84 LEU A CA 1
ATOM 701 C C . LEU A 1 84 ? 13.630 9.477 -19.131 1.00 83.50 84 LEU A C 1
ATOM 703 O O . LEU A 1 84 ? 13.991 9.400 -20.303 1.00 83.50 84 LEU A O 1
ATOM 707 N N . SER A 1 85 ? 13.863 10.565 -18.398 1.00 84.75 85 SER A N 1
ATOM 708 C CA . SER A 1 85 ? 14.488 11.772 -18.954 1.00 84.75 85 SER A CA 1
ATOM 709 C C . SER A 1 85 ? 15.912 11.497 -19.448 1.00 84.75 85 SER A C 1
ATOM 711 O O . SER A 1 85 ? 16.271 11.887 -20.556 1.00 84.75 85 SER A O 1
ATOM 713 N N . THR A 1 86 ? 16.709 10.753 -18.674 1.00 86.88 86 THR A N 1
ATOM 714 C CA . THR A 1 86 ? 18.084 10.371 -19.047 1.00 86.88 86 THR A CA 1
ATOM 715 C C . THR A 1 86 ? 18.107 9.514 -20.313 1.00 86.88 86 THR A C 1
ATOM 717 O O . THR A 1 86 ? 18.972 9.697 -21.172 1.00 86.88 86 THR A O 1
ATOM 720 N N . SER A 1 87 ? 17.138 8.606 -20.465 1.00 80.56 87 SER A N 1
ATOM 721 C CA . SER A 1 87 ? 17.028 7.766 -21.663 1.00 80.56 87 SER A CA 1
ATOM 722 C C . SER A 1 87 ? 16.739 8.588 -22.925 1.00 80.56 87 SER A C 1
ATOM 724 O O . SER A 1 87 ? 17.380 8.371 -23.952 1.00 80.56 87 SER A O 1
ATOM 726 N N . VAL A 1 88 ? 15.869 9.602 -22.831 1.00 83.00 88 VAL A N 1
ATOM 727 C CA . VAL A 1 88 ? 15.569 10.523 -23.939 1.00 83.00 88 VAL A CA 1
ATOM 728 C C . VAL A 1 88 ? 16.815 11.310 -24.341 1.00 83.00 88 VAL A C 1
ATOM 730 O O . VAL A 1 88 ? 17.163 11.342 -25.520 1.00 83.00 88 VAL A O 1
ATOM 733 N N . PHE A 1 89 ? 17.532 11.889 -23.372 1.00 83.81 89 PHE A N 1
ATOM 734 C CA . PHE A 1 89 ? 18.768 12.623 -23.659 1.00 83.81 89 PHE A CA 1
ATOM 735 C C . PHE A 1 89 ? 19.861 11.734 -24.256 1.00 83.81 89 PHE A C 1
ATOM 737 O O . PHE A 1 89 ? 20.604 12.183 -25.125 1.00 83.81 89 PHE A O 1
ATOM 744 N N . SER A 1 90 ? 19.931 10.465 -23.851 1.00 82.12 90 SER A N 1
ATOM 745 C CA . SER A 1 90 ? 20.885 9.508 -24.419 1.00 82.12 90 SER A CA 1
ATOM 746 C C . SER A 1 90 ? 20.596 9.225 -25.896 1.00 82.12 90 SER A C 1
ATOM 748 O O . SER A 1 90 ? 21.521 9.222 -26.704 1.00 82.12 90 SER A O 1
ATOM 750 N N . ILE A 1 91 ? 19.322 9.053 -26.270 1.00 79.56 91 ILE A N 1
ATOM 751 C CA . ILE A 1 91 ? 18.914 8.862 -27.672 1.00 79.56 91 ILE A CA 1
ATOM 752 C C . ILE A 1 91 ? 19.259 10.100 -28.510 1.00 79.56 91 ILE A C 1
ATOM 754 O O . ILE A 1 91 ? 19.833 9.968 -29.588 1.00 79.56 91 ILE A O 1
ATOM 758 N N . ILE A 1 92 ? 18.968 11.302 -27.997 1.00 82.06 92 ILE A N 1
ATOM 759 C CA . ILE A 1 92 ? 19.333 12.563 -28.663 1.00 82.06 92 ILE A CA 1
ATOM 760 C C . ILE A 1 92 ? 20.854 12.653 -28.854 1.00 82.06 92 ILE A C 1
ATOM 762 O O . ILE A 1 92 ? 21.314 13.018 -29.932 1.00 82.06 92 ILE A O 1
ATOM 766 N N . GLY A 1 93 ? 21.639 12.273 -27.842 1.00 82.38 93 GLY A N 1
ATOM 767 C CA . GLY A 1 93 ? 23.100 12.243 -27.927 1.00 82.38 93 GLY A CA 1
ATOM 768 C C . GLY A 1 93 ? 23.620 11.305 -29.019 1.00 82.38 93 GLY A C 1
ATOM 769 O O . GLY A 1 93 ? 24.511 11.685 -29.772 1.00 82.38 93 GLY A O 1
ATOM 770 N N . VAL A 1 94 ? 23.036 10.110 -29.160 1.00 79.12 94 VAL A N 1
ATOM 771 C CA . VAL A 1 94 ? 23.393 9.165 -30.235 1.00 79.12 94 VAL A CA 1
ATOM 772 C C . VAL A 1 94 ? 23.078 9.744 -31.614 1.00 79.12 94 VAL A C 1
ATOM 774 O O . VAL A 1 94 ? 23.912 9.641 -32.510 1.00 79.12 94 VAL A O 1
ATOM 777 N N . ILE A 1 95 ? 21.919 10.390 -31.778 1.00 79.69 95 ILE A N 1
ATOM 778 C CA . ILE A 1 95 ? 21.533 11.042 -33.040 1.00 79.69 95 ILE A CA 1
ATOM 779 C C . ILE A 1 95 ? 22.493 12.190 -33.379 1.00 79.69 95 ILE A C 1
ATOM 781 O O . ILE A 1 95 ? 22.931 12.302 -34.520 1.00 79.69 95 ILE A O 1
ATOM 785 N N . ASN A 1 96 ? 22.860 13.020 -32.399 1.00 83.06 96 ASN A N 1
ATOM 786 C CA . ASN A 1 96 ? 23.804 14.117 -32.618 1.00 83.06 96 ASN A CA 1
ATOM 787 C C . ASN A 1 96 ? 25.193 13.595 -33.006 1.00 83.06 96 ASN A C 1
ATOM 789 O O . ASN A 1 96 ? 25.736 14.030 -34.015 1.00 83.06 96 ASN A O 1
ATOM 793 N N . ASN A 1 97 ? 25.717 12.598 -32.285 1.00 81.25 97 ASN A N 1
ATOM 794 C CA . ASN A 1 97 ? 26.999 11.970 -32.618 1.00 81.25 97 ASN A CA 1
ATOM 795 C C . ASN A 1 97 ? 26.988 11.336 -34.018 1.00 81.25 97 ASN A C 1
ATOM 797 O O . ASN A 1 97 ? 27.991 11.375 -34.724 1.00 81.25 97 ASN A O 1
ATOM 801 N N . TYR A 1 98 ? 25.859 10.749 -34.425 1.00 77.56 98 TYR A N 1
ATOM 802 C CA . TYR A 1 98 ? 25.674 10.215 -35.77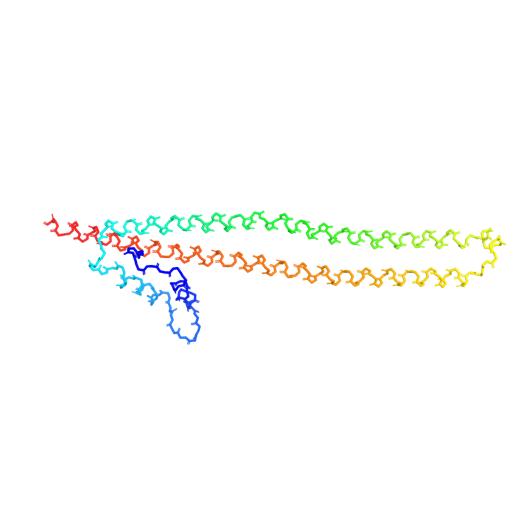3 1.00 77.56 98 TYR A CA 1
ATOM 803 C C . TYR A 1 98 ? 25.719 11.323 -36.835 1.00 77.56 98 TYR A C 1
ATOM 805 O O . TYR A 1 98 ? 26.435 11.190 -37.826 1.00 77.56 98 TYR A O 1
ATOM 813 N N . ASN A 1 99 ? 25.004 12.429 -36.611 1.00 77.94 99 ASN A N 1
ATOM 814 C CA . ASN A 1 99 ? 25.015 13.580 -37.516 1.00 77.94 99 ASN A CA 1
ATOM 815 C C . ASN A 1 99 ? 26.422 14.188 -37.643 1.00 77.94 99 ASN A C 1
ATOM 817 O O . ASN A 1 99 ? 26.864 14.482 -38.753 1.00 77.94 99 ASN A O 1
ATOM 821 N N . ASP A 1 100 ? 27.148 14.321 -36.531 1.00 81.19 100 ASP A N 1
ATOM 822 C CA . ASP A 1 100 ? 28.528 14.820 -36.519 1.00 81.19 100 ASP A CA 1
ATOM 823 C C . ASP A 1 100 ? 29.484 13.876 -37.267 1.00 81.19 100 ASP A C 1
ATOM 825 O O . ASP A 1 100 ? 30.347 14.329 -38.026 1.00 81.19 100 ASP A O 1
ATOM 829 N N . ALA A 1 101 ? 29.305 12.559 -37.110 1.00 76.31 101 ALA A N 1
ATOM 830 C CA . ALA A 1 101 ? 30.076 11.557 -37.837 1.00 76.31 101 ALA A CA 1
ATOM 831 C C . ALA A 1 101 ? 29.835 11.641 -39.352 1.00 76.31 101 ALA A C 1
ATOM 833 O O . ALA A 1 101 ? 30.808 11.641 -40.103 1.00 76.31 101 ALA A O 1
ATOM 834 N N . ILE A 1 102 ? 28.579 11.774 -39.807 1.00 73.94 102 ILE A N 1
ATOM 835 C CA . ILE A 1 102 ? 28.280 12.007 -41.232 1.00 73.94 102 ILE A CA 1
ATOM 836 C C . ILE A 1 102 ? 29.043 13.231 -41.725 1.00 73.94 102 ILE A C 1
ATOM 838 O O . ILE A 1 102 ? 29.827 13.102 -42.659 1.00 73.94 102 ILE A O 1
ATOM 842 N N . ASN A 1 103 ? 28.864 14.379 -41.063 1.00 72.25 103 ASN A N 1
ATOM 843 C CA . ASN A 1 103 ? 29.471 15.643 -41.483 1.00 72.25 103 ASN A CA 1
ATOM 844 C C . ASN A 1 103 ? 31.002 15.555 -41.594 1.00 72.25 103 ASN A C 1
ATOM 846 O O . ASN A 1 103 ? 31.584 16.170 -42.481 1.00 72.25 103 ASN A O 1
ATOM 850 N N . THR A 1 104 ? 31.644 14.772 -40.721 1.00 72.19 104 THR A N 1
ATOM 851 C CA . THR A 1 104 ? 33.102 14.578 -40.714 1.00 72.19 104 THR A CA 1
ATOM 852 C C . THR A 1 104 ? 33.572 13.617 -41.810 1.00 72.19 104 THR A C 1
ATOM 854 O O . THR A 1 104 ? 34.576 13.871 -42.467 1.00 72.19 104 THR A O 1
ATOM 857 N N . PHE A 1 105 ? 32.874 12.496 -42.022 1.00 67.75 105 PHE A N 1
ATOM 858 C CA . PHE A 1 105 ? 33.313 11.467 -42.972 1.00 67.75 105 PHE A CA 1
ATOM 859 C C . PHE A 1 10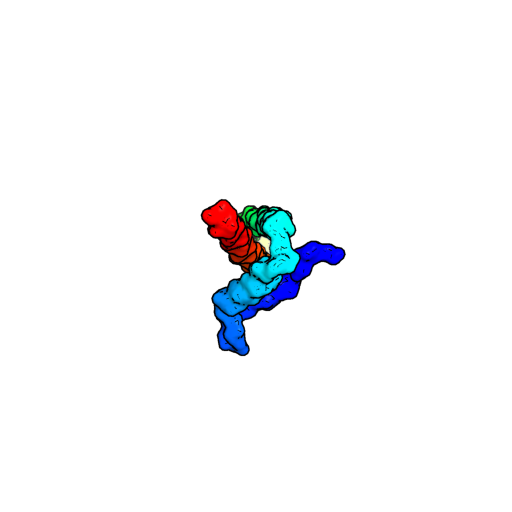5 ? 32.969 11.779 -44.433 1.00 67.75 105 PHE A C 1
ATOM 861 O O . PHE A 1 105 ? 33.600 11.219 -45.328 1.00 67.75 105 PHE A O 1
ATOM 868 N N . THR A 1 106 ? 32.004 12.667 -44.687 1.00 65.50 106 THR A N 1
ATOM 869 C CA . THR A 1 106 ? 31.706 13.175 -46.037 1.00 65.50 106 THR A CA 1
ATOM 870 C C . THR A 1 106 ? 32.592 14.345 -46.469 1.00 65.50 106 THR A C 1
ATOM 872 O O . THR A 1 106 ? 32.370 14.897 -47.543 1.00 65.50 106 THR A O 1
ATOM 875 N N . ASP A 1 107 ? 33.591 14.723 -45.668 1.00 70.50 107 ASP A N 1
ATOM 876 C CA . ASP A 1 107 ? 34.614 15.683 -46.078 1.00 70.50 107 ASP A CA 1
ATOM 877 C C . ASP A 1 107 ? 35.412 15.132 -47.281 1.00 70.50 107 ASP A C 1
ATOM 879 O O . ASP A 1 107 ? 35.955 14.019 -47.246 1.00 70.50 107 ASP A O 1
ATOM 883 N N . GLU A 1 108 ? 35.461 15.905 -48.371 1.00 63.25 108 GLU A N 1
ATOM 884 C CA . GLU A 1 108 ? 36.095 15.523 -49.638 1.00 63.25 108 GLU A CA 1
ATOM 885 C C . GLU A 1 108 ? 37.580 15.169 -49.461 1.00 63.25 108 GLU A C 1
ATOM 887 O O . GLU A 1 108 ? 38.096 14.278 -50.147 1.00 63.25 108 GLU A O 1
ATOM 892 N N . GLU A 1 109 ? 38.269 15.824 -48.520 1.00 64.94 109 GLU A N 1
ATOM 893 C CA . GLU A 1 109 ? 39.687 15.581 -48.250 1.00 64.94 109 GLU A CA 1
ATOM 894 C C . GLU A 1 109 ? 39.909 14.217 -47.571 1.00 64.94 109 GLU A C 1
ATOM 896 O O . GLU A 1 109 ? 40.813 13.463 -47.951 1.00 64.94 109 GLU A O 1
ATOM 901 N N . PHE A 1 110 ? 39.023 13.833 -46.645 1.00 66.44 110 PHE A N 1
ATOM 902 C CA . PHE A 1 110 ? 39.071 12.543 -45.950 1.00 66.44 110 PHE A CA 1
ATOM 903 C C . PHE A 1 110 ? 38.756 11.368 -46.885 1.00 66.44 110 PHE A C 1
ATOM 905 O O . PHE A 1 110 ? 39.425 10.326 -46.850 1.00 66.44 110 PHE A O 1
ATOM 912 N N . MET A 1 111 ? 37.764 11.522 -47.765 1.00 67.62 111 MET A N 1
ATOM 913 C CA . MET A 1 111 ? 37.387 10.464 -48.709 1.00 67.62 111 MET A CA 1
ATOM 914 C C . MET A 1 111 ? 38.461 10.202 -49.765 1.00 67.62 111 MET A C 1
ATOM 916 O O . MET A 1 111 ? 38.727 9.050 -50.113 1.00 67.62 111 MET A O 1
ATOM 920 N N . LYS A 1 112 ? 39.147 11.254 -50.225 1.00 66.12 112 LYS A N 1
ATOM 921 C CA . LYS A 1 112 ? 40.262 11.126 -51.171 1.00 66.12 112 LYS A CA 1
ATOM 922 C C . LYS A 1 112 ? 41.466 10.395 -50.567 1.00 66.12 112 LYS A C 1
ATOM 924 O O . LYS A 1 112 ? 42.156 9.676 -51.285 1.00 66.12 112 LYS A O 1
ATOM 929 N N . TYR A 1 113 ? 41.717 10.572 -49.268 1.00 66.94 113 TYR A N 1
ATOM 930 C CA . TYR A 1 113 ? 42.874 9.987 -48.579 1.00 66.94 113 TYR A CA 1
ATOM 931 C C . TYR A 1 113 ? 42.629 8.555 -48.080 1.00 66.94 113 TYR A C 1
ATOM 933 O O . TYR A 1 113 ? 43.550 7.742 -48.039 1.00 66.94 113 TYR A O 1
ATOM 941 N N . SER A 1 114 ? 41.394 8.238 -47.690 1.00 68.94 114 SER A N 1
ATOM 942 C CA . SER A 1 114 ? 41.051 6.960 -47.053 1.00 68.94 114 SER A CA 1
ATOM 943 C C . SER A 1 114 ? 40.700 5.837 -48.038 1.00 68.94 114 SER A C 1
ATOM 945 O O . SER A 1 114 ? 40.761 4.666 -47.667 1.00 68.94 114 SER A O 1
ATOM 947 N N . GLY A 1 115 ? 40.348 6.166 -49.287 1.00 68.44 115 GLY A N 1
ATOM 948 C CA . GLY A 1 115 ? 39.998 5.185 -50.323 1.00 68.44 115 GLY A CA 1
ATOM 949 C C . GLY A 1 115 ? 38.640 4.498 -50.124 1.00 68.44 115 GLY A C 1
ATOM 950 O O . GLY A 1 115 ? 38.288 3.609 -50.900 1.00 68.44 115 GLY A O 1
ATOM 951 N N . TYR A 1 116 ? 37.864 4.899 -49.113 1.00 69.50 116 TYR A N 1
ATOM 952 C CA . TYR A 1 116 ? 36.495 4.430 -48.920 1.00 69.50 116 TYR A CA 1
ATOM 953 C C . TYR A 1 116 ? 35.533 5.161 -49.861 1.00 69.50 116 TYR A C 1
ATOM 955 O O . TYR A 1 116 ? 35.564 6.383 -49.983 1.00 69.50 116 TYR A O 1
ATOM 963 N N . SER A 1 117 ? 34.624 4.420 -50.496 1.00 71.69 117 SER A N 1
ATOM 964 C CA . SER A 1 117 ? 33.482 5.016 -51.190 1.00 71.69 117 SER A CA 1
ATOM 965 C C . SER A 1 117 ? 32.451 5.530 -50.184 1.00 71.69 117 SER A C 1
ATOM 967 O O . SER A 1 117 ? 32.180 4.847 -49.192 1.00 71.69 117 SER A O 1
ATOM 969 N N . VAL A 1 118 ? 31.796 6.643 -50.515 1.00 70.12 118 VAL A N 1
ATOM 970 C CA . VAL A 1 118 ? 30.641 7.225 -49.803 1.00 70.12 118 VAL A CA 1
ATOM 971 C C . VAL A 1 118 ? 29.649 6.158 -49.325 1.00 70.12 118 VAL A C 1
ATOM 973 O O . VAL A 1 118 ? 29.256 6.127 -48.163 1.00 70.12 118 VAL A O 1
ATOM 976 N N . GLU A 1 119 ? 29.294 5.235 -50.214 1.00 76.94 119 GLU A N 1
ATOM 977 C CA . GLU A 1 119 ? 28.290 4.193 -49.986 1.00 76.94 119 GLU A CA 1
ATOM 978 C C . GLU A 1 119 ? 28.686 3.213 -48.866 1.00 76.94 119 GLU A C 1
ATOM 980 O O . GLU A 1 119 ? 27.866 2.854 -48.021 1.00 76.94 119 GLU A O 1
ATOM 985 N N . MET A 1 120 ? 29.972 2.848 -48.787 1.00 73.81 120 MET A N 1
ATOM 986 C CA . MET A 1 120 ? 30.501 1.993 -47.716 1.00 73.81 120 MET A CA 1
ATOM 987 C C . MET A 1 120 ? 30.434 2.691 -46.354 1.00 73.81 120 MET A C 1
ATOM 989 O O . MET A 1 120 ? 30.034 2.069 -45.372 1.00 73.81 120 MET A O 1
ATOM 993 N N . ILE A 1 121 ? 30.769 3.983 -46.297 1.00 74.50 121 ILE A N 1
ATOM 994 C CA . ILE A 1 121 ? 30.713 4.775 -45.059 1.00 74.50 121 ILE A CA 1
ATOM 995 C C . ILE A 1 121 ? 29.265 4.899 -44.575 1.00 74.50 121 ILE A C 1
ATOM 997 O O . ILE A 1 121 ? 28.987 4.619 -43.408 1.00 74.50 121 ILE A O 1
ATOM 1001 N N . TYR A 1 122 ? 28.335 5.249 -45.469 1.00 74.38 122 TYR A N 1
ATOM 1002 C CA . TYR A 1 122 ? 26.915 5.342 -45.126 1.00 74.38 122 TYR A CA 1
ATOM 1003 C C . TYR A 1 122 ? 26.343 4.004 -44.661 1.00 74.38 122 TYR A C 1
ATOM 1005 O O . TYR A 1 122 ? 25.681 3.974 -43.628 1.00 74.38 122 TYR A O 1
ATOM 1013 N N . SER A 1 123 ? 26.649 2.897 -45.347 1.00 79.56 123 SER A N 1
ATOM 1014 C CA . SER A 1 123 ? 26.144 1.572 -44.957 1.00 79.56 123 SER A CA 1
ATOM 1015 C C . SER A 1 123 ? 26.623 1.138 -43.564 1.00 79.56 123 SER A C 1
ATOM 1017 O O . SER A 1 123 ? 25.836 0.626 -42.766 1.00 79.56 123 SER A O 1
ATOM 1019 N N . ALA A 1 124 ? 27.890 1.406 -43.222 1.00 73.81 124 ALA A N 1
ATOM 1020 C CA . ALA A 1 124 ? 28.445 1.102 -41.905 1.00 73.81 124 ALA A CA 1
ATOM 1021 C C . ALA A 1 124 ? 27.843 1.994 -40.804 1.00 73.81 124 ALA A C 1
ATOM 1023 O O . ALA A 1 124 ? 27.557 1.515 -39.702 1.00 73.81 124 ALA A O 1
ATOM 1024 N N . LEU A 1 125 ? 27.618 3.282 -41.094 1.00 74.81 125 LEU A N 1
ATOM 1025 C CA . LEU A 1 125 ? 26.937 4.196 -40.175 1.00 74.81 125 LEU A CA 1
ATOM 1026 C C . LEU A 1 125 ? 25.482 3.778 -39.951 1.00 74.81 125 LEU A C 1
ATOM 1028 O O . LEU A 1 125 ? 25.028 3.725 -38.810 1.00 74.81 125 LEU A O 1
ATOM 1032 N N . GLU A 1 126 ? 24.757 3.471 -41.023 1.00 80.19 126 GLU A N 1
ATOM 1033 C CA . GLU A 1 126 ? 23.359 3.051 -40.986 1.00 80.19 126 GLU A CA 1
ATOM 1034 C C . GLU A 1 126 ? 23.195 1.758 -40.175 1.00 80.19 126 GLU A C 1
ATOM 1036 O O . GLU A 1 126 ? 22.361 1.697 -39.271 1.00 80.19 126 GLU A O 1
ATOM 1041 N N . GLN A 1 127 ? 24.053 0.758 -40.397 1.00 80.62 127 GLN A N 1
ATOM 1042 C CA . GLN A 1 127 ? 24.034 -0.487 -39.626 1.00 80.62 127 GLN A CA 1
ATOM 1043 C C . GLN A 1 127 ? 24.282 -0.253 -38.125 1.00 80.62 127 GLN A C 1
ATOM 1045 O O . GLN A 1 127 ? 23.594 -0.841 -37.282 1.00 80.62 127 GLN A O 1
ATOM 1050 N N . ASN A 1 128 ? 25.227 0.626 -37.777 1.00 76.88 128 ASN A N 1
ATOM 1051 C CA . ASN A 1 128 ? 25.494 0.994 -36.385 1.00 76.88 128 ASN A CA 1
ATOM 1052 C C . ASN A 1 128 ? 24.326 1.760 -35.751 1.00 76.88 128 ASN A C 1
ATOM 1054 O O . ASN A 1 128 ? 23.967 1.480 -34.605 1.00 76.88 128 ASN A O 1
ATOM 1058 N N . LEU A 1 129 ? 23.700 2.677 -36.495 1.00 77.62 129 LEU A N 1
ATOM 1059 C CA . LEU A 1 129 ? 22.528 3.42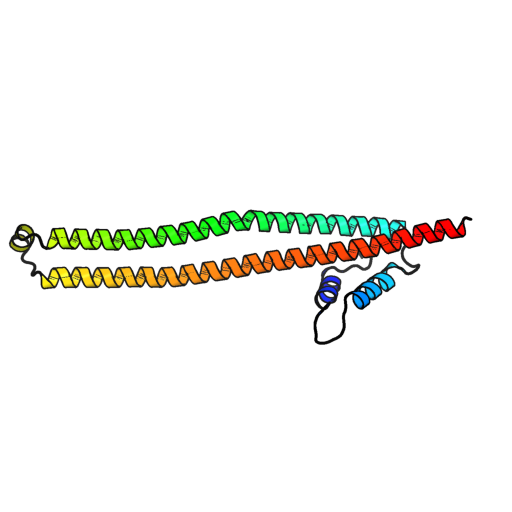0 -36.038 1.00 77.62 129 LEU A CA 1
ATOM 1060 C C . LEU A 1 129 ? 21.350 2.474 -35.769 1.00 77.62 129 LEU A C 1
ATOM 1062 O O . LEU A 1 129 ? 20.774 2.526 -34.683 1.00 77.62 129 LEU A O 1
ATOM 1066 N N . TYR A 1 130 ? 21.036 1.562 -36.696 1.00 81.56 130 TYR A N 1
ATOM 1067 C CA . TYR A 1 130 ? 19.961 0.578 -36.515 1.00 81.56 130 TYR A CA 1
ATOM 1068 C C . TYR A 1 130 ? 20.201 -0.339 -35.315 1.00 81.56 130 TYR A C 1
ATOM 1070 O O . TYR A 1 130 ? 19.292 -0.544 -34.509 1.00 81.56 130 TYR A O 1
ATOM 1078 N N . SER A 1 131 ? 21.418 -0.872 -35.174 1.00 79.50 131 SER A N 1
ATOM 1079 C CA . SER A 1 131 ? 21.786 -1.738 -34.047 1.00 79.50 131 SER A CA 1
ATOM 1080 C C . SER A 1 131 ? 21.645 -1.007 -32.706 1.00 79.50 131 SER A C 1
ATOM 1082 O O . SER A 1 131 ? 21.011 -1.513 -31.774 1.00 79.50 131 SER A O 1
ATOM 1084 N N . GLY A 1 132 ? 22.151 0.231 -32.630 1.00 77.25 132 GLY A N 1
ATOM 1085 C CA . GLY A 1 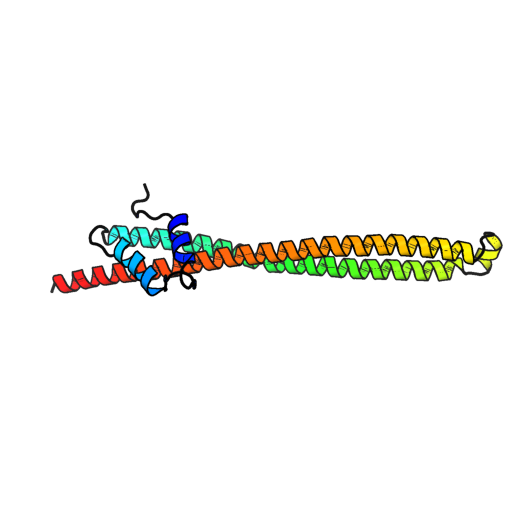132 ? 22.021 1.082 -31.450 1.00 77.25 132 GLY A CA 1
ATOM 1086 C C . GLY A 1 132 ? 20.561 1.395 -31.121 1.00 77.25 132 GLY A C 1
ATOM 1087 O O . GLY A 1 132 ? 20.117 1.173 -29.995 1.00 77.25 132 GLY A O 1
ATOM 1088 N N . MET A 1 133 ? 19.780 1.843 -32.108 1.00 79.94 133 MET A N 1
ATOM 1089 C CA . MET A 1 133 ? 18.357 2.147 -31.933 1.00 79.94 133 MET A CA 1
ATOM 1090 C C . MET A 1 133 ? 17.557 0.930 -31.459 1.00 79.94 133 MET A C 1
ATOM 1092 O O . MET A 1 133 ? 16.735 1.064 -30.551 1.00 79.94 133 MET A O 1
ATOM 1096 N N . TYR A 1 134 ? 17.817 -0.260 -32.010 1.00 82.94 134 TYR A N 1
ATOM 1097 C CA . TYR A 1 134 ? 17.154 -1.494 -31.584 1.00 82.94 134 TYR A CA 1
ATOM 1098 C C . TYR A 1 134 ? 17.429 -1.810 -30.108 1.00 82.94 134 TYR A C 1
ATOM 1100 O O . TYR A 1 134 ? 16.500 -2.117 -29.355 1.00 82.94 134 TYR A O 1
ATOM 1108 N N . PHE A 1 135 ? 18.683 -1.669 -29.667 1.00 81.62 135 PHE A N 1
ATOM 1109 C CA . PHE A 1 135 ? 19.055 -1.849 -28.264 1.00 81.62 135 PHE A CA 1
ATOM 1110 C C . PHE A 1 135 ? 18.314 -0.868 -27.341 1.00 81.62 135 PHE A C 1
ATOM 1112 O O . PHE A 1 135 ? 17.749 -1.290 -26.329 1.00 81.62 135 PHE A O 1
ATOM 1119 N N . TYR A 1 136 ? 18.245 0.420 -27.702 1.00 81.38 136 TYR A N 1
ATOM 1120 C CA . TYR A 1 136 ? 17.522 1.424 -26.91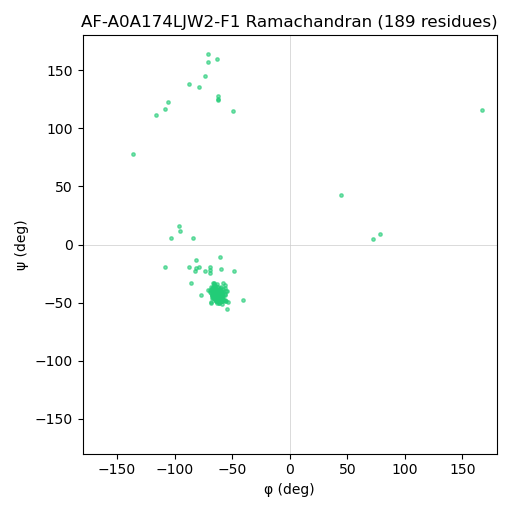0 1.00 81.38 136 TYR A CA 1
ATOM 1121 C C . TYR A 1 136 ? 16.015 1.165 -26.858 1.00 81.38 136 TYR A C 1
ATOM 1123 O O . TYR A 1 136 ? 15.423 1.270 -25.784 1.00 8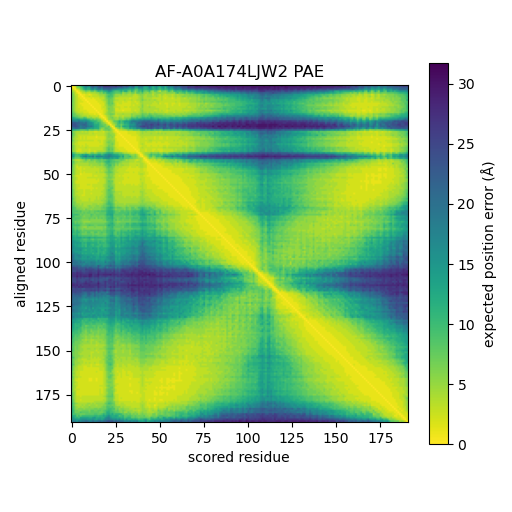1.38 136 TYR A O 1
ATOM 1131 N N . ILE A 1 137 ? 15.389 0.789 -27.978 1.00 81.94 137 ILE A N 1
ATOM 1132 C CA . ILE A 1 137 ? 13.959 0.445 -28.018 1.00 81.94 137 ILE A CA 1
ATOM 1133 C C . ILE A 1 137 ? 13.679 -0.758 -27.111 1.00 81.94 137 ILE A C 1
ATOM 1135 O O . ILE A 1 137 ? 12.758 -0.718 -26.294 1.00 81.94 137 ILE A O 1
ATOM 1139 N N . PHE A 1 138 ? 14.498 -1.809 -27.198 1.00 84.12 138 PHE A N 1
ATOM 1140 C CA . PHE A 1 138 ? 14.356 -2.991 -26.350 1.00 84.12 138 PHE A CA 1
ATOM 1141 C C . PHE A 1 138 ? 14.533 -2.656 -24.860 1.00 84.12 138 PHE A C 1
ATOM 1143 O O . PHE A 1 138 ? 13.715 -3.059 -24.028 1.00 84.12 138 PHE A O 1
ATOM 1150 N N . ALA A 1 139 ? 15.546 -1.854 -24.518 1.00 83.62 139 ALA A N 1
ATOM 1151 C CA . ALA A 1 139 ? 15.766 -1.383 -23.154 1.00 83.62 139 ALA A CA 1
ATOM 1152 C C . ALA A 1 139 ? 14.584 -0.545 -22.633 1.00 83.62 139 ALA A C 1
ATOM 1154 O O . ALA A 1 139 ? 14.135 -0.752 -21.505 1.00 83.62 139 ALA A O 1
ATOM 1155 N N . MET A 1 140 ? 14.023 0.343 -23.461 1.00 83.50 140 MET A N 1
ATOM 1156 C CA . MET A 1 140 ? 12.854 1.159 -23.112 1.00 83.50 140 MET A CA 1
ATOM 1157 C C . MET A 1 140 ? 11.618 0.311 -22.812 1.00 83.50 140 MET A C 1
ATOM 1159 O O . MET A 1 140 ? 10.885 0.618 -21.869 1.00 83.50 140 MET A O 1
ATOM 1163 N N . ILE A 1 141 ? 11.397 -0.777 -23.555 1.00 87.44 141 ILE A N 1
ATOM 1164 C CA . ILE A 1 141 ? 10.297 -1.717 -23.291 1.00 87.44 141 ILE A CA 1
ATOM 1165 C C . ILE A 1 141 ? 10.477 -2.382 -21.919 1.00 87.44 141 ILE A C 1
ATOM 1167 O O . ILE A 1 141 ? 9.538 -2.404 -21.119 1.00 87.44 141 ILE A O 1
ATOM 1171 N N . ILE A 1 142 ? 11.683 -2.872 -21.611 1.00 87.94 142 ILE A N 1
ATOM 1172 C CA . ILE A 1 142 ? 11.989 -3.509 -20.319 1.00 87.94 142 ILE A CA 1
ATOM 1173 C C . ILE A 1 142 ? 11.798 -2.523 -19.162 1.00 87.94 142 ILE A C 1
ATOM 1175 O O . ILE A 1 142 ? 11.129 -2.842 -18.176 1.00 87.94 142 ILE A O 1
ATOM 1179 N N . VAL A 1 143 ? 12.354 -1.316 -19.285 1.00 86.19 143 VAL A N 1
ATOM 1180 C CA . VAL A 1 143 ? 12.242 -0.264 -18.265 1.00 86.19 143 VAL A CA 1
ATOM 1181 C C . VAL A 1 143 ? 10.779 0.122 -18.050 1.00 86.19 143 VAL A C 1
ATOM 1183 O O . VAL A 1 143 ? 10.333 0.214 -16.907 1.00 86.19 143 VAL A O 1
ATOM 1186 N N . SER A 1 144 ? 10.002 0.261 -19.125 1.00 86.00 144 SER A N 1
ATOM 1187 C CA . SER A 1 144 ? 8.568 0.562 -19.043 1.00 86.00 144 SER A CA 1
ATOM 1188 C C . SER A 1 144 ? 7.798 -0.526 -18.293 1.00 86.00 144 SER A C 1
ATOM 1190 O O . SER A 1 144 ? 6.987 -0.213 -17.421 1.00 86.00 144 SER A O 1
ATOM 1192 N N . PHE A 1 145 ? 8.081 -1.805 -18.564 1.00 90.62 145 PHE A N 1
ATOM 1193 C CA . PHE A 1 145 ? 7.461 -2.916 -17.838 1.00 90.62 145 PHE A CA 1
ATOM 1194 C C . PHE A 1 145 ? 7.798 -2.876 -16.341 1.00 90.62 145 PHE A C 1
ATOM 1196 O O . PHE A 1 145 ? 6.913 -3.040 -15.497 1.00 90.62 145 PHE A O 1
ATOM 1203 N N . PHE A 1 146 ? 9.059 -2.596 -16.003 1.00 87.81 146 PHE A N 1
ATOM 1204 C CA . PHE A 1 146 ? 9.499 -2.477 -14.614 1.00 87.81 146 PHE A CA 1
ATOM 1205 C C . PHE A 1 146 ? 8.806 -1.318 -13.884 1.00 87.81 146 PHE A C 1
ATOM 1207 O O . PHE A 1 146 ? 8.323 -1.496 -12.765 1.00 87.81 146 PHE A O 1
ATOM 1214 N N . ILE A 1 147 ? 8.685 -0.155 -14.533 1.00 87.88 147 ILE A N 1
ATOM 1215 C CA . ILE A 1 147 ? 7.974 1.016 -13.997 1.00 87.88 147 ILE A CA 1
ATOM 1216 C C . ILE A 1 147 ? 6.509 0.675 -13.709 1.00 87.88 147 ILE A C 1
ATOM 1218 O O . ILE A 1 147 ? 6.011 0.955 -12.618 1.00 87.88 147 ILE A O 1
ATOM 1222 N N . ILE A 1 148 ? 5.818 0.039 -14.658 1.00 89.44 148 ILE A N 1
ATOM 1223 C CA . ILE A 1 148 ? 4.412 -0.350 -14.495 1.00 89.44 148 ILE A CA 1
ATOM 1224 C C . ILE A 1 148 ? 4.256 -1.323 -13.319 1.00 89.44 148 ILE A C 1
ATOM 1226 O O . ILE A 1 148 ? 3.400 -1.114 -12.456 1.00 89.44 148 ILE A O 1
ATOM 1230 N N . ALA A 1 149 ? 5.106 -2.352 -13.244 1.00 90.50 149 ALA A N 1
ATOM 1231 C CA . ALA A 1 149 ? 5.089 -3.322 -12.151 1.00 90.50 149 ALA A CA 1
ATOM 1232 C C . ALA A 1 149 ? 5.321 -2.652 -10.787 1.00 90.50 149 ALA A C 1
ATOM 1234 O O . ALA A 1 149 ? 4.638 -2.954 -9.805 1.00 90.50 149 ALA A O 1
ATOM 1235 N N . MET A 1 150 ? 6.248 -1.698 -10.737 1.00 87.81 150 MET A N 1
ATOM 1236 C CA . MET A 1 150 ? 6.561 -0.931 -9.540 1.00 87.81 150 MET A CA 1
ATOM 1237 C C . MET A 1 150 ? 5.383 -0.055 -9.096 1.00 87.81 150 MET A C 1
ATOM 1239 O O . MET A 1 150 ? 5.027 -0.072 -7.918 1.00 87.81 150 MET A O 1
ATOM 1243 N N . ILE A 1 151 ? 4.721 0.652 -10.019 1.00 88.00 151 ILE A N 1
ATOM 1244 C CA . ILE A 1 151 ? 3.520 1.448 -9.717 1.00 88.00 151 ILE A CA 1
ATOM 1245 C C . ILE A 1 151 ? 2.407 0.546 -9.171 1.00 88.00 151 ILE A C 1
ATOM 1247 O O . ILE A 1 151 ? 1.858 0.832 -8.106 1.00 88.00 151 ILE A O 1
ATOM 1251 N N . MET A 1 152 ? 2.118 -0.576 -9.841 1.00 90.50 152 MET A N 1
ATOM 1252 C CA . MET A 1 152 ? 1.111 -1.542 -9.380 1.00 90.50 152 MET A CA 1
ATOM 1253 C C . MET A 1 152 ? 1.410 -2.047 -7.964 1.00 90.50 152 MET A C 1
ATOM 1255 O O . MET A 1 152 ? 0.511 -2.114 -7.121 1.00 90.50 152 MET A O 1
ATOM 1259 N N . PHE A 1 153 ? 2.675 -2.367 -7.680 1.00 89.88 153 PHE A N 1
ATOM 1260 C CA . PHE A 1 153 ? 3.111 -2.804 -6.358 1.00 89.88 153 PHE A CA 1
ATOM 1261 C C . PHE A 1 153 ? 2.874 -1.728 -5.289 1.00 89.88 153 PHE A C 1
ATOM 1263 O O . PHE A 1 153 ? 2.290 -2.020 -4.241 1.00 89.88 153 PHE A O 1
ATOM 1270 N N . MET A 1 154 ? 3.260 -0.478 -5.565 1.00 86.75 154 MET A N 1
ATOM 1271 C CA . MET A 1 154 ? 3.068 0.646 -4.642 1.00 86.75 154 MET A CA 1
ATOM 1272 C C . MET A 1 154 ? 1.582 0.887 -4.358 1.00 86.75 154 MET A C 1
ATOM 1274 O O . MET A 1 154 ? 1.172 0.919 -3.194 1.00 86.75 154 MET A O 1
ATOM 1278 N N . THR A 1 155 ? 0.752 0.978 -5.402 1.00 87.44 155 THR A N 1
ATOM 1279 C CA . THR A 1 155 ? -0.700 1.170 -5.267 1.00 87.44 155 THR A CA 1
ATOM 1280 C C . THR A 1 155 ? -1.343 0.032 -4.478 1.00 87.44 155 THR A C 1
ATOM 1282 O O . THR A 1 155 ? -2.157 0.283 -3.586 1.00 87.44 155 THR A O 1
ATOM 1285 N N . SER A 1 156 ? -0.937 -1.218 -4.731 1.00 90.25 156 SER A N 1
ATOM 1286 C CA . SER A 1 156 ? -1.426 -2.374 -3.976 1.00 90.25 156 SER A CA 1
ATOM 1287 C C . SER A 1 156 ? -1.074 -2.285 -2.491 1.00 90.25 156 SER A C 1
ATOM 1289 O O . SER A 1 156 ? -1.922 -2.601 -1.652 1.00 90.25 156 SER A O 1
ATOM 1291 N N . LYS A 1 157 ? 0.148 -1.859 -2.145 1.00 90.69 157 LYS A N 1
ATOM 1292 C CA . LYS A 1 157 ? 0.570 -1.718 -0.744 1.00 90.69 157 LYS A CA 1
ATOM 1293 C C . LYS A 1 157 ? -0.210 -0.627 -0.025 1.00 90.69 157 LYS A C 1
ATOM 1295 O O . LYS A 1 157 ? -0.717 -0.873 1.066 1.00 90.69 157 LYS A O 1
ATOM 1300 N N . ILE A 1 158 ? -0.370 0.538 -0.644 1.00 89.38 158 ILE A N 1
ATOM 1301 C CA . ILE A 1 158 ? -1.146 1.651 -0.075 1.00 89.38 158 ILE A CA 1
ATOM 1302 C C . ILE A 1 158 ? -2.605 1.244 0.126 1.00 89.38 158 ILE A C 1
ATOM 1304 O O . ILE A 1 158 ? -3.163 1.472 1.198 1.00 89.38 158 ILE A O 1
ATOM 1308 N N . GLY A 1 159 ? -3.209 0.589 -0.871 1.00 90.44 159 GLY A N 1
ATOM 1309 C CA . GLY A 1 159 ? -4.575 0.076 -0.777 1.00 90.44 159 GLY A CA 1
ATOM 1310 C C . GLY A 1 159 ? -4.751 -0.908 0.382 1.00 90.44 159 GLY A C 1
ATOM 1311 O O . GLY A 1 159 ? -5.727 -0.824 1.127 1.00 90.44 159 GLY A O 1
ATOM 1312 N N . GLU A 1 160 ? -3.775 -1.796 0.596 1.00 92.19 160 GLU A N 1
ATOM 1313 C CA . GLU A 1 160 ? -3.783 -2.726 1.727 1.00 92.19 160 GLU A CA 1
ATOM 1314 C C . GLU A 1 160 ? -3.741 -1.999 3.081 1.00 92.19 160 GLU A C 1
ATOM 1316 O O . GLU A 1 160 ? -4.493 -2.357 3.993 1.00 92.19 160 GLU A O 1
ATOM 1321 N N . TYR A 1 161 ? -2.887 -0.982 3.227 1.00 93.88 161 TYR A N 1
ATOM 1322 C CA . TYR A 1 161 ? -2.810 -0.214 4.471 1.00 93.88 161 TYR A CA 1
ATOM 1323 C C . TYR A 1 161 ? -4.049 0.646 4.711 1.00 93.88 161 TYR A C 1
ATOM 1325 O O . TYR A 1 161 ? -4.535 0.654 5.839 1.00 93.88 161 TYR A O 1
ATOM 1333 N N . ASN A 1 162 ? -4.593 1.292 3.675 1.00 91.94 162 ASN A N 1
ATOM 1334 C CA . ASN A 1 162 ? -5.847 2.048 3.761 1.00 91.94 162 ASN A CA 1
ATOM 1335 C C . ASN A 1 162 ? -6.986 1.166 4.272 1.00 91.94 162 ASN A C 1
ATOM 1337 O O . ASN A 1 162 ? -7.676 1.528 5.216 1.00 91.94 162 ASN A O 1
ATOM 1341 N N . LEU A 1 163 ? -7.133 -0.034 3.706 1.00 92.62 163 LEU A N 1
ATOM 1342 C CA . LEU A 1 163 ? -8.157 -0.972 4.146 1.00 92.62 163 LEU A CA 1
ATOM 1343 C C . LEU A 1 163 ? -7.983 -1.370 5.618 1.00 92.62 163 LEU A C 1
ATOM 1345 O O . LEU A 1 163 ? -8.957 -1.437 6.364 1.00 92.62 163 LEU A O 1
ATOM 1349 N N . ARG A 1 164 ? -6.748 -1.667 6.042 1.00 94.88 164 ARG A N 1
ATOM 1350 C CA . ARG A 1 164 ? -6.464 -2.021 7.441 1.00 94.88 164 ARG A CA 1
ATOM 1351 C C . ARG A 1 164 ? -6.725 -0.844 8.381 1.00 94.88 164 ARG A C 1
ATOM 1353 O O . ARG A 1 164 ? -7.193 -1.062 9.492 1.00 94.88 164 ARG A O 1
ATOM 1360 N N . GLU A 1 165 ? -6.409 0.375 7.959 1.00 94.81 165 GLU A N 1
ATOM 1361 C CA . GLU A 1 165 ? -6.666 1.595 8.721 1.00 94.81 165 GLU A CA 1
ATOM 1362 C C . GLU A 1 165 ? -8.167 1.817 8.928 1.00 94.81 165 GLU A C 1
ATOM 1364 O O . GLU A 1 165 ? -8.580 1.978 10.077 1.00 94.81 165 GLU A O 1
ATOM 1369 N N . SER A 1 166 ? -8.970 1.744 7.858 1.00 93.12 166 SER A N 1
ATOM 1370 C CA . SER A 1 166 ? -10.437 1.824 7.926 1.00 93.12 166 SER A CA 1
ATOM 1371 C C . SER A 1 166 ? -11.016 0.727 8.815 1.00 93.12 166 SER A C 1
ATOM 1373 O O . SER A 1 166 ? -11.775 1.020 9.732 1.00 93.12 166 SER A O 1
ATOM 1375 N N . PHE A 1 167 ? -10.559 -0.518 8.642 1.00 95.12 167 PHE A N 1
ATOM 1376 C CA . PHE A 1 167 ? -10.960 -1.636 9.497 1.00 95.12 167 PHE A CA 1
ATOM 1377 C C . PHE A 1 167 ? -10.741 -1.334 10.985 1.00 95.12 167 PHE A C 1
ATOM 1379 O O . PHE A 1 167 ? -11.648 -1.522 11.792 1.00 95.12 167 PHE A O 1
ATOM 1386 N N . TYR A 1 168 ? -9.549 -0.859 11.366 1.00 96.25 168 TYR A N 1
ATOM 1387 C CA . TYR A 1 168 ? -9.272 -0.526 12.763 1.00 96.25 168 TYR A CA 1
ATOM 1388 C C . TYR A 1 168 ? -10.084 0.674 13.245 1.00 96.25 168 TYR A C 1
ATOM 1390 O O . TYR A 1 168 ? -10.514 0.671 14.396 1.00 96.25 168 TYR A O 1
ATOM 1398 N N . TYR A 1 169 ? -10.277 1.688 12.400 1.00 95.56 169 TYR A N 1
ATOM 1399 C CA . TYR A 1 169 ? -11.069 2.868 12.730 1.00 95.56 169 TYR A CA 1
ATOM 1400 C C . TYR A 1 169 ? -12.510 2.484 13.085 1.00 95.56 169 TYR A C 1
ATOM 1402 O O . TYR A 1 169 ? -12.971 2.822 14.178 1.00 95.56 169 TYR A O 1
ATOM 1410 N N . ASP A 1 170 ? -13.161 1.696 12.232 1.00 94.44 170 ASP A N 1
ATOM 1411 C CA . ASP A 1 170 ? -14.542 1.255 12.432 1.00 94.44 170 ASP A CA 1
ATOM 1412 C C . ASP A 1 170 ? -14.656 0.355 13.673 1.00 94.44 170 ASP A C 1
ATOM 1414 O O . ASP A 1 170 ? -15.511 0.569 14.533 1.00 94.44 170 ASP A O 1
ATOM 1418 N N . TYR A 1 171 ? -13.727 -0.597 13.851 1.00 94.00 171 TYR A N 1
ATOM 1419 C CA . TYR A 1 171 ? -13.697 -1.448 15.049 1.00 94.00 171 TYR A CA 1
ATOM 1420 C C . TYR A 1 171 ? -13.567 -0.622 16.334 1.00 94.00 171 TYR A C 1
ATOM 1422 O O . TYR A 1 171 ? -14.246 -0.879 17.325 1.00 94.00 171 TYR A O 1
ATOM 1430 N N . ILE A 1 172 ? -12.688 0.384 16.331 1.00 96.38 172 ILE A N 1
ATOM 1431 C CA . ILE A 1 172 ? -12.470 1.277 17.474 1.00 96.38 172 ILE A CA 1
ATOM 1432 C C . ILE A 1 172 ? -13.737 2.068 17.795 1.00 96.38 172 ILE A C 1
ATOM 1434 O O . ILE A 1 172 ? -14.034 2.247 18.977 1.00 96.38 172 ILE A O 1
ATOM 1438 N N . GLN A 1 173 ? -14.471 2.544 16.786 1.00 96.00 173 GLN A N 1
ATOM 1439 C CA . GLN A 1 173 ? -15.739 3.243 17.000 1.00 96.00 173 GLN A CA 1
ATOM 1440 C C . GLN A 1 173 ? -16.785 2.334 17.651 1.00 96.00 173 GLN A C 1
ATOM 1442 O O . GLN A 1 173 ? -17.379 2.727 18.654 1.00 96.00 173 GLN A O 1
ATOM 1447 N N . ILE A 1 174 ? -16.941 1.103 17.159 1.00 94.12 174 ILE A N 1
ATOM 1448 C CA . ILE A 1 174 ? -17.908 0.146 17.716 1.00 94.12 174 ILE A CA 1
ATOM 1449 C C . ILE A 1 174 ? -17.544 -0.227 19.159 1.00 94.12 174 ILE A C 1
ATOM 1451 O O . ILE A 1 174 ? -18.392 -0.232 20.045 1.00 94.12 174 ILE A O 1
ATOM 1455 N N . ILE A 1 175 ? -16.269 -0.501 19.452 1.00 94.50 175 ILE A N 1
ATOM 1456 C CA . ILE A 1 175 ? -15.866 -0.830 20.828 1.00 94.50 175 ILE A CA 1
ATOM 1457 C C . ILE A 1 175 ? -16.074 0.361 21.776 1.00 94.50 175 ILE A C 1
ATOM 1459 O O . ILE A 1 175 ? -16.472 0.155 22.923 1.00 94.50 175 ILE A O 1
ATOM 1463 N N . LYS A 1 176 ? -15.850 1.602 21.319 1.00 95.50 176 LYS A N 1
ATOM 1464 C CA . LYS A 1 176 ? -16.160 2.802 22.115 1.00 95.50 176 LYS A CA 1
ATOM 1465 C C . LYS A 1 176 ? -17.648 2.903 22.437 1.00 95.50 176 LYS A C 1
ATOM 1467 O O . LYS A 1 176 ? -17.972 3.077 23.607 1.00 95.50 176 LYS A O 1
ATOM 1472 N N . SER A 1 177 ? -18.528 2.728 21.450 1.00 93.75 177 SER A N 1
ATOM 1473 C CA . SER A 1 177 ? -19.976 2.820 21.677 1.00 93.75 177 SER A CA 1
ATOM 1474 C C . SER A 1 177 ? -20.472 1.745 22.652 1.00 93.75 177 SER A C 1
ATOM 1476 O O . SER A 1 177 ? -21.304 2.023 23.514 1.00 93.75 177 SER A O 1
ATOM 1478 N N . ILE A 1 178 ? -19.905 0.531 22.605 1.00 92.75 178 ILE A N 1
ATOM 1479 C CA . ILE A 1 178 ? -20.202 -0.525 23.587 1.00 92.75 178 ILE A CA 1
ATOM 1480 C C . ILE A 1 178 ? -19.796 -0.098 25.006 1.00 92.75 178 ILE A C 1
ATOM 1482 O O . ILE A 1 178 ? -20.553 -0.330 25.950 1.00 92.75 178 ILE A O 1
ATOM 1486 N N . ILE A 1 179 ? -18.610 0.495 25.179 1.00 92.25 179 ILE A N 1
ATOM 1487 C CA . ILE A 1 179 ? -18.135 0.960 26.492 1.00 92.25 179 ILE A CA 1
ATOM 1488 C C . ILE A 1 179 ? -19.043 2.076 27.021 1.00 92.25 179 ILE A C 1
ATOM 1490 O O . ILE A 1 179 ? -19.509 1.978 28.154 1.00 92.25 179 ILE A O 1
ATOM 1494 N N . GLU A 1 180 ? -19.342 3.079 26.194 1.00 92.00 180 GLU A N 1
ATOM 1495 C CA . GLU A 1 180 ? -20.212 4.210 26.548 1.00 92.00 180 GLU A CA 1
ATOM 1496 C C . GLU A 1 180 ? -21.607 3.732 26.976 1.00 92.00 180 GLU A C 1
ATOM 1498 O O . GLU A 1 180 ? -22.119 4.145 28.017 1.00 92.00 180 GLU A O 1
ATOM 1503 N N . ASN A 1 181 ? -22.196 2.779 26.246 1.00 90.19 181 ASN A N 1
ATOM 1504 C CA . ASN A 1 181 ? -23.487 2.193 26.608 1.00 90.19 181 ASN A CA 1
ATOM 1505 C C . ASN A 1 181 ? -23.447 1.476 27.969 1.00 90.19 181 ASN A C 1
ATOM 1507 O O . ASN A 1 181 ? -24.366 1.630 28.775 1.00 90.19 181 ASN A O 1
ATOM 1511 N N . LYS A 1 182 ? -22.369 0.737 28.272 1.00 87.94 182 LYS A N 1
ATOM 1512 C CA . LYS A 1 182 ? -22.208 0.068 29.578 1.00 87.94 182 LYS A CA 1
ATOM 1513 C C . LYS A 1 182 ? -22.041 1.063 30.726 1.00 87.94 182 LYS A C 1
ATOM 1515 O O . LYS A 1 182 ? -22.596 0.839 31.804 1.00 87.94 182 LYS A O 1
ATOM 1520 N N . GLU A 1 183 ? -21.302 2.148 30.506 1.00 88.25 183 GLU A N 1
ATOM 1521 C CA . GLU A 1 183 ? -21.160 3.229 31.487 1.00 88.25 183 GLU A CA 1
ATOM 1522 C C . GLU A 1 183 ? -22.526 3.880 31.762 1.00 88.25 183 GLU A C 1
ATOM 1524 O O . GLU A 1 183 ? -22.935 3.991 32.921 1.00 88.25 183 GLU A O 1
ATOM 1529 N N . MET A 1 184 ? -23.293 4.201 30.715 1.00 87.31 184 MET A N 1
ATOM 1530 C CA . MET A 1 184 ? -24.636 4.785 30.833 1.00 87.31 184 MET A CA 1
ATOM 1531 C C . MET A 1 184 ? -25.635 3.874 31.559 1.00 87.31 184 MET A C 1
ATOM 1533 O O . MET A 1 184 ? -26.397 4.345 32.408 1.00 87.31 184 MET A O 1
ATOM 1537 N N . ASP A 1 185 ? -25.617 2.569 31.287 1.00 85.94 185 ASP A N 1
ATOM 1538 C CA . ASP A 1 185 ? -26.468 1.599 31.985 1.00 85.94 185 ASP A CA 1
ATOM 1539 C C . ASP A 1 185 ? -26.137 1.497 33.478 1.00 85.94 185 ASP A C 1
ATOM 1541 O O . ASP A 1 185 ? -27.035 1.334 34.310 1.00 85.94 185 ASP A O 1
ATOM 1545 N N . LYS A 1 186 ? -24.855 1.618 33.841 1.00 84.44 186 LYS A N 1
ATOM 1546 C CA . LYS A 1 186 ? -24.416 1.659 35.241 1.00 84.44 186 LYS A CA 1
ATOM 1547 C C . LYS A 1 186 ? -24.919 2.922 35.941 1.00 84.44 186 LYS A C 1
ATOM 1549 O O . LYS A 1 186 ? -25.422 2.826 37.057 1.00 84.44 186 LYS A O 1
ATOM 1554 N N . TYR A 1 187 ? -24.846 4.081 35.283 1.00 84.38 187 TYR A N 1
ATOM 1555 C CA . TYR A 1 187 ? -25.399 5.331 35.818 1.00 84.38 187 TYR A CA 1
ATOM 1556 C C . TYR A 1 187 ? -26.913 5.254 36.041 1.00 84.38 187 TYR A C 1
ATOM 1558 O O . TYR A 1 187 ? -27.392 5.700 37.080 1.00 84.38 187 TYR A O 1
ATOM 1566 N N . ARG A 1 188 ? -27.667 4.660 35.105 1.00 85.44 188 ARG A N 1
ATOM 1567 C CA . ARG A 1 188 ? -29.130 4.506 35.227 1.00 85.44 188 ARG A CA 1
ATOM 1568 C C . ARG A 1 188 ? -29.554 3.580 36.367 1.00 85.44 188 ARG A C 1
ATOM 1570 O O . ARG A 1 188 ? -30.604 3.810 36.945 1.00 85.44 188 ARG A O 1
ATOM 1577 N N . LYS A 1 189 ? -28.768 2.544 36.679 1.00 81.94 189 LYS A N 1
ATOM 1578 C CA . LYS A 1 189 ? -29.066 1.585 37.762 1.00 81.94 189 LYS A CA 1
ATOM 1579 C C . LYS A 1 189 ? -28.728 2.093 39.163 1.00 81.94 189 LYS A C 1
ATOM 1581 O O . LYS A 1 189 ? -29.222 1.533 40.132 1.00 81.94 189 LYS A O 1
ATOM 1586 N N . ASN A 1 190 ? -27.872 3.107 39.264 1.00 73.31 190 ASN A N 1
ATOM 1587 C CA . ASN A 1 190 ? -27.437 3.697 40.532 1.00 73.31 190 ASN A CA 1
ATOM 1588 C C . ASN A 1 190 ? -28.265 4.937 40.931 1.00 73.31 190 ASN A C 1
ATOM 1590 O O . ASN A 1 190 ? -27.846 5.685 41.814 1.00 73.31 190 ASN A O 1
ATOM 1594 N N . ARG A 1 191 ? -29.389 5.178 40.251 1.00 58.94 191 ARG A N 1
ATOM 1595 C CA . ARG A 1 191 ? -30.335 6.274 40.480 1.00 58.94 191 ARG A CA 1
ATOM 1596 C C . ARG A 1 191 ? -31.664 5.698 40.943 1.00 58.94 191 ARG A C 1
ATOM 1598 O O . ARG A 1 191 ? -32.310 6.375 41.766 1.00 58.94 191 ARG A O 1
#